Protein AF-A0A0G0B383-F1 (afdb_monomer_lite)

Secondary structure (DSSP, 8-state):
-----EEEEEETTTEEEEE--EEEEE-SEE---SSEEEEEEEEPTTSSSPP-GGG--S--TTEEEE--S-B-HHHHHHHHHTT-SEEEEEEE-HHHHHHH-S-EEEEEEESS----HHHHHHHHTTTT-EEEEETTTTEEEEE-----------TT--TT-EEEE-STTTTT-EEEEEEEETTTTEEEEE-GGG-EEEEEGGGEEE---

Structure (mmCIF, N/CA/C/O backbone):
data_AF-A0A0G0B383-F1
#
_entry.id   AF-A0A0G0B383-F1
#
loop_
_atom_site.group_PDB
_atom_site.id
_atom_site.type_symbol
_atom_site.label_atom_id
_atom_site.label_alt_id
_atom_site.label_comp_id
_atom_site.label_asym_id
_atom_site.label_entity_id
_atom_site.label_seq_id
_atom_site.pdbx_PDB_ins_code
_atom_site.Cartn_x
_atom_site.Cartn_y
_atom_site.Cartn_z
_atom_site.occupancy
_atom_site.B_iso_or_equiv
_atom_site.auth_seq_id
_atom_site.auth_comp_id
_atom_site.auth_asym_id
_atom_site.auth_atom_id
_atom_site.pdbx_PDB_model_num
ATOM 1 N N . PHE A 1 1 ? -18.801 14.344 -5.434 1.00 34.72 1 PHE A N 1
ATOM 2 C CA . PHE A 1 1 ? -18.323 13.377 -6.440 1.00 34.72 1 PHE A CA 1
ATOM 3 C C . PHE A 1 1 ? -19.333 12.246 -6.507 1.00 34.72 1 PHE A C 1
ATOM 5 O O . PHE A 1 1 ? -19.433 11.506 -5.540 1.00 34.72 1 PHE A O 1
ATOM 12 N N . TYR A 1 2 ? -20.126 12.170 -7.576 1.00 34.50 2 TYR A N 1
ATOM 13 C CA . TYR A 1 2 ? -21.060 11.064 -7.799 1.00 34.50 2 TYR A CA 1
ATOM 14 C C . TYR A 1 2 ? -20.316 9.962 -8.565 1.00 34.50 2 TYR A C 1
ATOM 16 O O . TYR A 1 2 ? -19.798 10.223 -9.649 1.00 34.50 2 TYR A 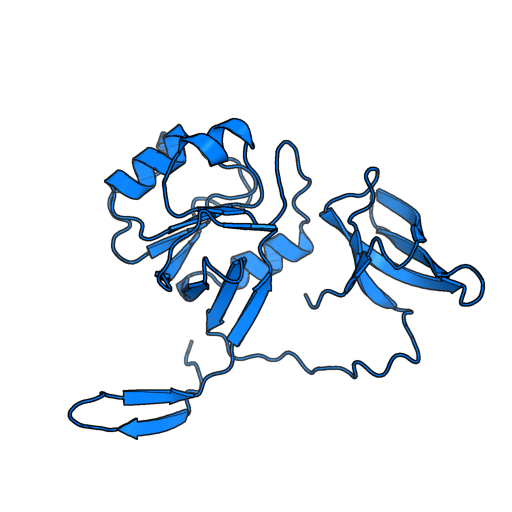O 1
ATOM 24 N N . GLY A 1 3 ? -20.185 8.775 -7.969 1.00 47.66 3 GLY A N 1
ATOM 25 C CA . GLY A 1 3 ? -19.797 7.569 -8.706 1.00 47.66 3 GLY A CA 1
ATOM 26 C C . GLY A 1 3 ? -20.983 7.082 -9.537 1.00 47.66 3 GLY A C 1
ATOM 27 O O . GLY A 1 3 ? -22.129 7.275 -9.124 1.00 47.66 3 GLY A O 1
ATOM 28 N N . ILE A 1 4 ? -20.725 6.509 -10.713 1.00 53.06 4 ILE A N 1
ATOM 29 C CA . ILE A 1 4 ? -21.779 5.850 -11.491 1.00 53.06 4 ILE A CA 1
ATOM 30 C C . ILE A 1 4 ? -21.797 4.401 -11.023 1.00 53.06 4 ILE A C 1
ATOM 32 O O . ILE A 1 4 ? -20.872 3.644 -11.291 1.00 53.06 4 ILE A O 1
ATOM 36 N N . TYR A 1 5 ? -22.839 4.047 -10.287 1.00 63.72 5 TYR A N 1
ATOM 37 C CA . TYR A 1 5 ? -23.057 2.702 -9.778 1.00 63.72 5 TYR A CA 1
ATOM 38 C C . TYR A 1 5 ? -24.214 2.087 -10.552 1.00 63.72 5 TYR A C 1
ATOM 40 O O . TYR A 1 5 ? -25.253 2.732 -10.712 1.00 63.72 5 TYR A O 1
ATOM 48 N N . THR A 1 6 ? -24.054 0.850 -11.013 1.00 69.69 6 THR A N 1
ATOM 49 C CA . THR A 1 6 ? -25.173 0.110 -11.602 1.00 69.69 6 THR A CA 1
ATOM 50 C C . THR A 1 6 ? -25.771 -0.773 -10.520 1.00 69.69 6 THR A C 1
ATOM 52 O O . THR A 1 6 ? -25.083 -1.622 -9.955 1.00 69.69 6 THR A O 1
ATOM 55 N N . ILE A 1 7 ? -27.044 -0.546 -10.195 1.00 68.56 7 ILE A N 1
ATOM 56 C CA . ILE A 1 7 ? -27.792 -1.442 -9.313 1.00 68.56 7 ILE A CA 1
ATOM 57 C C . ILE A 1 7 ? -28.191 -2.646 -10.159 1.00 68.56 7 ILE A C 1
ATOM 59 O O . ILE A 1 7 ? -29.003 -2.520 -11.074 1.00 68.56 7 ILE A O 1
ATOM 63 N N . ASN A 1 8 ? -27.608 -3.800 -9.860 1.00 75.31 8 ASN A N 1
ATOM 64 C CA . ASN A 1 8 ? -27.890 -5.040 -10.579 1.00 75.31 8 ASN A CA 1
ATOM 65 C C . ASN A 1 8 ? -29.175 -5.708 -10.077 1.00 75.31 8 ASN A C 1
ATOM 67 O O . ASN A 1 8 ? -29.822 -6.443 -10.817 1.00 75.31 8 ASN A O 1
ATOM 71 N N . GLY A 1 9 ? -29.535 -5.467 -8.816 1.00 69.56 9 GLY A N 1
ATOM 72 C CA . GLY A 1 9 ? -30.711 -6.048 -8.187 1.00 69.56 9 GLY A CA 1
ATOM 73 C C . GLY A 1 9 ? -30.907 -5.527 -6.769 1.00 69.56 9 GLY A C 1
ATOM 74 O O . GLY A 1 9 ? -29.976 -5.020 -6.139 1.00 69.56 9 GLY A O 1
ATOM 75 N N . VAL A 1 10 ? -32.139 -5.642 -6.284 1.00 74.50 10 VAL A N 1
ATOM 76 C CA . VAL A 1 10 ? -32.507 -5.361 -4.896 1.00 74.50 10 VAL A CA 1
ATOM 77 C C . VAL A 1 10 ? -33.246 -6.586 -4.382 1.00 74.50 10 VAL A C 1
ATOM 79 O O . VAL A 1 10 ? -34.341 -6.883 -4.858 1.00 74.50 10 VAL A O 1
ATOM 82 N N . ASP A 1 11 ? -32.636 -7.292 -3.439 1.00 78.38 11 ASP A N 1
ATOM 83 C CA . ASP A 1 11 ? -33.221 -8.433 -2.752 1.00 78.38 11 ASP A CA 1
ATOM 84 C C . ASP A 1 11 ? -33.573 -8.032 -1.303 1.00 78.38 11 ASP A C 1
ATOM 86 O O . ASP A 1 11 ? -32.751 -7.427 -0.612 1.00 78.38 11 ASP A O 1
ATOM 90 N N . PRO A 1 12 ? -34.787 -8.314 -0.802 1.00 70.00 12 PRO A N 1
ATOM 91 C CA . PRO A 1 12 ? -35.173 -7.949 0.563 1.00 70.00 12 PRO A CA 1
ATOM 92 C C . PRO A 1 12 ? -34.387 -8.673 1.673 1.00 70.00 12 PRO A C 1
ATOM 94 O O . PRO A 1 12 ? -34.425 -8.224 2.817 1.00 70.00 12 PRO A O 1
ATOM 97 N N . ILE A 1 13 ? -33.730 -9.793 1.359 1.00 75.25 13 ILE A N 1
ATOM 98 C CA . ILE A 1 13 ? -32.961 -10.646 2.275 1.00 75.25 13 ILE A CA 1
ATOM 99 C C . ILE A 1 13 ? -31.458 -10.380 2.112 1.00 75.25 13 ILE A C 1
ATOM 101 O O . ILE A 1 13 ? -30.769 -10.171 3.108 1.00 75.25 13 ILE A O 1
ATOM 105 N N . GLU A 1 14 ? -30.950 -10.357 0.878 1.00 69.06 14 GLU A N 1
ATOM 106 C CA . GLU A 1 14 ? -29.521 -10.159 0.577 1.00 69.06 14 GLU A CA 1
ATOM 107 C C . GLU A 1 14 ? -29.122 -8.680 0.438 1.00 69.06 14 GLU A C 1
ATOM 109 O O . GLU A 1 14 ? -27.939 -8.336 0.475 1.00 69.06 14 GLU A O 1
ATOM 114 N N . GLY A 1 15 ? -30.098 -7.778 0.328 1.00 75.94 15 GLY A N 1
ATOM 115 C CA . GLY A 1 15 ? -29.885 -6.342 0.214 1.00 75.94 15 GLY A CA 1
ATOM 116 C C . GLY A 1 15 ? -29.677 -5.867 -1.226 1.00 75.94 15 GLY A C 1
ATOM 117 O O . GLY A 1 15 ? -30.271 -6.365 -2.180 1.00 75.94 15 GLY A O 1
ATOM 118 N N . LEU A 1 16 ? -28.881 -4.811 -1.387 1.00 74.88 16 LEU A N 1
ATOM 119 C CA . LEU A 1 16 ? -28.704 -4.118 -2.662 1.00 74.88 16 LEU A CA 1
ATOM 120 C C . LEU A 1 16 ? -27.391 -4.551 -3.327 1.00 74.88 16 LEU A C 1
ATOM 122 O O . LEU A 1 16 ? -26.318 -4.373 -2.752 1.00 74.88 16 LEU A O 1
ATOM 126 N N . LEU A 1 17 ? -27.471 -5.087 -4.549 1.00 72.88 17 LEU A N 1
ATOM 127 C CA . LEU A 1 17 ? -26.308 -5.570 -5.295 1.00 72.88 17 LEU A CA 1
ATOM 128 C C . LEU A 1 17 ? -25.808 -4.488 -6.259 1.00 72.88 17 LEU A C 1
ATOM 130 O O . LEU A 1 17 ? -26.510 -4.095 -7.195 1.00 72.88 17 LEU A O 1
ATOM 134 N N . ILE A 1 18 ? -24.587 -4.002 -6.021 1.00 69.75 18 ILE A N 1
ATOM 135 C CA . ILE A 1 18 ? -23.960 -2.912 -6.782 1.00 69.75 18 ILE A CA 1
ATOM 136 C C . ILE A 1 18 ? -22.837 -3.464 -7.652 1.00 69.75 18 ILE A C 1
ATOM 138 O O . ILE A 1 18 ? -21.912 -4.086 -7.136 1.00 69.75 18 ILE A O 1
ATOM 142 N N . SER A 1 19 ? -22.870 -3.161 -8.949 1.00 74.94 19 SER A N 1
ATOM 143 C CA . SER A 1 19 ? -21.694 -3.255 -9.814 1.00 74.94 19 SER A CA 1
ATOM 144 C C . SER A 1 19 ? -21.000 -1.904 -9.899 1.00 74.94 19 SER A C 1
ATOM 146 O O . SER A 1 19 ? -21.638 -0.878 -10.164 1.00 74.94 19 SER A O 1
ATOM 148 N N . THR A 1 20 ? -19.686 -1.910 -9.702 1.00 77.50 20 THR A N 1
ATOM 149 C CA . THR A 1 20 ? -18.836 -0.723 -9.786 1.00 77.50 20 THR A CA 1
ATOM 150 C C . THR A 1 20 ? -17.466 -1.089 -10.316 1.00 77.50 20 THR A C 1
ATOM 152 O O . THR A 1 20 ? -16.972 -2.190 -10.076 1.00 77.50 20 THR A O 1
ATOM 155 N N . ASP A 1 21 ? -16.835 -0.120 -10.964 1.00 82.81 21 ASP A N 1
ATOM 156 C CA . ASP A 1 21 ? -15.418 -0.197 -11.269 1.00 82.81 21 ASP A CA 1
ATOM 157 C C . ASP A 1 21 ? -14.598 -0.124 -9.976 1.00 82.81 21 ASP A C 1
ATOM 159 O O . ASP A 1 21 ? -14.943 0.590 -9.018 1.00 82.81 21 ASP A O 1
ATOM 163 N N . VAL A 1 22 ? -13.503 -0.878 -9.964 1.00 84.88 22 VAL A N 1
ATOM 164 C CA . VAL A 1 22 ? -12.544 -0.922 -8.865 1.00 84.88 22 VAL A CA 1
ATOM 165 C C . VAL A 1 22 ? -11.129 -0.790 -9.405 1.00 84.88 22 VAL A C 1
ATOM 167 O O . VAL A 1 22 ? -10.789 -1.312 -10.464 1.00 84.88 22 VAL A O 1
ATOM 170 N N . VAL A 1 23 ? -10.287 -0.097 -8.649 1.00 87.88 23 VAL A N 1
ATOM 171 C CA . VAL A 1 23 ? -8.837 -0.112 -8.835 1.00 87.88 23 VAL A CA 1
ATOM 172 C C . VAL A 1 23 ? -8.270 -1.134 -7.866 1.00 87.88 23 VAL A C 1
ATOM 174 O O . VAL A 1 23 ? -8.572 -1.069 -6.676 1.00 87.88 23 VAL A O 1
ATOM 177 N N . CYS A 1 24 ? -7.459 -2.060 -8.366 1.00 89.50 24 CYS A N 1
ATOM 178 C CA . CYS A 1 24 ? -6.747 -3.027 -7.541 1.00 89.50 24 CYS A CA 1
ATOM 179 C C . CYS A 1 24 ? -5.310 -2.554 -7.316 1.00 89.50 24 CYS A C 1
ATOM 181 O O . CYS A 1 24 ? -4.646 -2.122 -8.259 1.00 89.50 24 CYS A O 1
ATOM 183 N N . ILE A 1 25 ? -4.844 -2.624 -6.073 1.00 90.62 25 ILE A N 1
ATOM 184 C CA . ILE A 1 25 ? -3.450 -2.390 -5.701 1.00 90.62 25 ILE A CA 1
ATOM 185 C C . ILE A 1 25 ? -2.930 -3.647 -5.018 1.00 90.62 25 ILE A C 1
ATOM 187 O O . ILE A 1 25 ? -3.476 -4.067 -3.996 1.00 90.62 25 ILE A O 1
ATOM 191 N N . ASP A 1 26 ? -1.855 -4.206 -5.562 1.00 89.12 26 ASP A N 1
ATOM 192 C CA . ASP A 1 26 ? -1.175 -5.350 -4.967 1.00 89.12 26 ASP A CA 1
ATOM 193 C C . ASP A 1 26 ? -0.266 -4.881 -3.824 1.00 89.12 26 ASP A C 1
ATOM 195 O O . ASP A 1 26 ? 0.644 -4.065 -4.000 1.00 89.12 26 ASP A O 1
ATOM 199 N N . GLY A 1 27 ? -0.533 -5.388 -2.626 1.00 90.38 27 GLY A N 1
ATOM 200 C CA . GLY A 1 27 ? 0.339 -5.257 -1.472 1.00 90.38 27 GLY A CA 1
ATOM 201 C C . GLY A 1 27 ? 1.471 -6.279 -1.521 1.00 90.38 27 GLY A C 1
ATOM 202 O O . GLY A 1 27 ? 1.323 -7.386 -2.032 1.00 90.38 27 GLY A O 1
ATOM 203 N N . VAL A 1 28 ? 2.614 -5.932 -0.930 1.00 91.00 28 VAL A N 1
ATOM 204 C CA . VAL A 1 28 ? 3.713 -6.890 -0.730 1.00 91.00 28 VAL A CA 1
ATOM 205 C C . VAL A 1 28 ? 3.294 -7.965 0.261 1.00 91.00 28 VAL A C 1
ATOM 207 O O . VAL A 1 28 ? 3.611 -9.140 0.089 1.00 91.00 28 VAL A O 1
ATOM 210 N N . VAL A 1 29 ? 2.613 -7.552 1.328 1.00 91.69 29 VAL A N 1
ATOM 211 C CA . VAL A 1 29 ? 2.131 -8.456 2.364 1.00 91.69 29 VAL A CA 1
ATOM 212 C C . VAL A 1 29 ? 1.076 -7.763 3.211 1.00 91.69 29 VAL A C 1
ATOM 214 O O . VAL A 1 29 ? 1.158 -6.565 3.489 1.00 91.69 29 VAL A O 1
ATOM 217 N N . SER A 1 30 ? 0.119 -8.544 3.679 1.00 91.62 30 SER A N 1
ATOM 218 C CA . SER A 1 30 ? -0.754 -8.183 4.783 1.00 91.62 30 SER A CA 1
ATOM 219 C C . SER A 1 30 ? -0.632 -9.169 5.932 1.00 91.62 30 SER A C 1
ATOM 221 O O . SER A 1 30 ? -0.299 -10.342 5.749 1.00 91.62 30 SER A O 1
ATOM 223 N N . SER A 1 31 ? -0.882 -8.696 7.150 1.00 85.94 31 SER A N 1
ATOM 224 C CA . SER A 1 31 ? -1.147 -9.590 8.273 1.00 85.94 31 SER A CA 1
ATOM 225 C C . SER A 1 31 ? -2.361 -10.433 7.891 1.00 85.94 31 SER A C 1
ATOM 227 O O . SER A 1 31 ? -3.381 -9.860 7.508 1.00 85.94 31 SER A O 1
ATOM 229 N N . LYS A 1 32 ? -2.252 -11.763 7.945 1.00 67.88 32 LYS A N 1
ATOM 230 C CA . LYS A 1 32 ? -3.340 -12.653 7.524 1.00 67.88 32 LYS A CA 1
ATOM 231 C C . LYS A 1 32 ? -4.615 -12.340 8.309 1.00 67.88 32 LYS A C 1
ATOM 233 O O . LYS A 1 32 ? -4.689 -12.638 9.498 1.00 67.88 32 LYS A O 1
ATOM 238 N N . THR A 1 33 ? -5.593 -11.753 7.631 1.00 71.25 33 THR A N 1
ATOM 239 C CA . THR A 1 33 ? -6.973 -11.644 8.097 1.00 71.25 33 THR A CA 1
ATOM 240 C C . THR A 1 33 ? -7.797 -12.590 7.239 1.00 71.25 33 THR A C 1
ATOM 242 O O . THR A 1 33 ? -7.723 -12.521 6.015 1.00 71.25 33 THR A O 1
ATOM 245 N N . GLU A 1 34 ? -8.525 -13.514 7.867 1.00 68.31 34 GLU A N 1
ATOM 246 C CA . GLU A 1 34 ? -9.337 -14.495 7.130 1.00 68.31 34 GLU A CA 1
ATOM 247 C C . GLU A 1 34 ? -10.500 -13.819 6.384 1.00 68.31 34 GLU A C 1
ATOM 249 O O . GLU A 1 34 ? -10.933 -14.315 5.345 1.00 68.31 34 GLU A O 1
ATOM 254 N N . ASP A 1 35 ? -10.906 -12.637 6.856 1.00 80.94 35 ASP A N 1
ATOM 255 C CA . ASP A 1 35 ? -11.991 -11.838 6.302 1.00 80.94 35 ASP A CA 1
ATOM 256 C C . ASP A 1 35 ? -11.506 -10.636 5.483 1.00 80.94 35 ASP A C 1
ATOM 258 O O . ASP A 1 35 ? -10.444 -10.046 5.727 1.00 80.94 35 ASP A O 1
ATOM 262 N N . ASN A 1 36 ? -12.361 -10.229 4.543 1.00 91.31 36 ASN A N 1
ATOM 263 C CA . ASN A 1 36 ? -12.265 -8.937 3.878 1.00 91.31 36 ASN A CA 1
ATOM 264 C C . ASN A 1 36 ? -12.590 -7.818 4.870 1.00 91.31 36 ASN A C 1
ATOM 266 O O . ASN A 1 36 ? -13.615 -7.847 5.554 1.00 91.31 36 ASN A O 1
ATOM 270 N N . LEU A 1 37 ? -11.733 -6.801 4.913 1.00 94.75 37 LEU A N 1
ATOM 271 C CA . LEU A 1 37 ? -11.911 -5.632 5.763 1.00 94.75 37 LEU A CA 1
ATOM 272 C C . LEU A 1 37 ? -12.393 -4.447 4.938 1.00 94.75 37 LEU A C 1
ATOM 274 O O . LEU A 1 37 ? -11.824 -4.123 3.898 1.00 94.75 37 LEU A O 1
ATOM 278 N N . PHE A 1 38 ? -13.430 -3.777 5.429 1.00 94.69 38 PHE A N 1
ATOM 279 C CA . PHE A 1 38 ? -14.130 -2.723 4.704 1.00 94.69 38 PHE A CA 1
ATOM 280 C C . PHE A 1 38 ? -14.029 -1.396 5.445 1.00 94.69 38 PHE A C 1
ATOM 282 O O . PHE A 1 38 ? -14.128 -1.342 6.672 1.00 94.69 38 PHE A O 1
ATOM 289 N N . GLY A 1 39 ? -13.897 -0.302 4.702 1.00 94.94 39 GLY A N 1
ATOM 290 C CA . GLY A 1 39 ? -13.964 1.024 5.295 1.00 94.94 39 GLY A CA 1
ATOM 291 C C . GLY A 1 39 ? -13.718 2.143 4.302 1.00 94.94 39 GLY A C 1
ATOM 292 O O . GLY A 1 39 ? -13.360 1.923 3.148 1.00 94.94 39 GLY A O 1
ATOM 293 N N . ASN A 1 40 ? -13.888 3.378 4.763 1.00 95.12 40 ASN A N 1
ATOM 294 C CA . ASN A 1 40 ? -13.452 4.536 3.988 1.00 95.12 40 ASN A CA 1
ATOM 295 C C . ASN A 1 40 ? -11.955 4.773 4.203 1.00 95.12 40 ASN A C 1
ATOM 297 O O . ASN A 1 40 ? -11.482 4.775 5.343 1.00 95.12 40 ASN A O 1
ATOM 301 N N . LEU A 1 41 ? -11.228 5.024 3.114 1.00 96.88 41 LEU A N 1
ATOM 302 C CA . LEU A 1 41 ? -9.804 5.324 3.141 1.00 96.88 41 LEU A CA 1
ATOM 303 C C . LEU A 1 41 ? -9.564 6.690 3.784 1.00 96.88 41 LEU A C 1
ATOM 305 O O . LEU A 1 41 ? -9.865 7.740 3.205 1.00 96.88 41 LEU A O 1
ATOM 309 N N . LYS A 1 42 ? -8.973 6.684 4.974 1.00 96.44 42 LYS A N 1
ATOM 310 C CA . LYS A 1 42 ? -8.536 7.884 5.683 1.00 96.44 42 LYS A CA 1
ATOM 311 C C . LYS A 1 42 ? -7.038 8.063 5.495 1.00 96.44 42 LYS A C 1
ATOM 313 O O . LYS A 1 42 ? -6.252 7.219 5.893 1.00 96.44 42 LYS A O 1
ATOM 318 N N . ILE A 1 43 ? -6.651 9.200 4.937 1.00 95.06 43 ILE A N 1
ATOM 319 C CA . ILE A 1 43 ? -5.249 9.607 4.817 1.00 95.06 43 ILE A CA 1
ATOM 320 C C . ILE A 1 43 ? -4.907 10.493 6.010 1.00 95.06 43 ILE A C 1
ATOM 322 O O . ILE A 1 43 ? -5.606 11.485 6.246 1.00 95.06 43 ILE A O 1
ATOM 326 N N . LEU A 1 44 ? -3.856 10.134 6.744 1.00 92.75 44 LEU A N 1
ATOM 327 C CA . LEU A 1 44 ? -3.342 10.923 7.860 1.00 92.75 44 LEU A CA 1
ATOM 328 C C . LEU A 1 44 ? -2.330 11.973 7.400 1.00 92.75 44 LEU A C 1
ATOM 330 O O . LEU A 1 44 ? -1.550 11.733 6.480 1.00 92.75 44 LEU A O 1
ATOM 334 N N . GLY A 1 45 ? -2.318 13.125 8.078 1.00 87.69 45 GLY A N 1
ATOM 335 C CA . GLY A 1 45 ? -1.411 14.228 7.757 1.00 87.69 45 GLY A CA 1
ATOM 336 C C . GLY A 1 45 ? -1.490 14.636 6.282 1.00 87.69 45 GLY A C 1
ATOM 337 O O . GLY A 1 45 ? -2.576 14.835 5.733 1.00 87.69 45 GLY A O 1
ATOM 338 N N . ASP A 1 46 ? -0.327 14.742 5.644 1.00 85.62 46 ASP A N 1
ATOM 339 C CA . ASP A 1 46 ? -0.178 14.944 4.199 1.00 85.62 46 ASP A CA 1
ATOM 340 C C . ASP A 1 46 ? -0.108 13.624 3.404 1.00 85.62 46 ASP A C 1
ATOM 342 O O . ASP A 1 46 ? -0.073 13.652 2.177 1.00 85.62 46 ASP A O 1
ATOM 346 N N . GLY A 1 47 ? -0.083 12.477 4.093 1.00 82.19 47 GLY A N 1
ATOM 347 C CA . GLY A 1 47 ? 0.095 11.142 3.525 1.00 82.19 47 GLY A CA 1
ATOM 348 C C . GLY A 1 47 ? 1.520 10.807 3.073 1.00 82.19 47 GLY A C 1
ATOM 349 O O . GLY A 1 47 ? 1.754 9.672 2.661 1.00 82.19 47 GLY A O 1
ATOM 350 N N . ASN A 1 48 ? 2.460 11.751 3.169 1.00 86.81 48 ASN A N 1
ATOM 351 C CA . ASN A 1 48 ? 3.831 11.640 2.660 1.00 86.81 48 ASN A CA 1
ATOM 352 C C . ASN A 1 48 ? 4.879 11.681 3.771 1.00 86.81 48 ASN A C 1
ATOM 354 O O . ASN A 1 48 ? 6.011 11.248 3.574 1.00 86.81 48 ASN A O 1
ATOM 358 N N . THR A 1 49 ? 4.523 12.229 4.924 1.00 87.12 49 THR A N 1
ATOM 359 C CA . THR A 1 49 ? 5.416 12.381 6.064 1.00 87.12 49 THR A CA 1
ATOM 360 C C . THR A 1 49 ? 5.300 11.171 6.984 1.00 87.12 49 THR A C 1
ATOM 362 O O . THR A 1 49 ? 4.216 10.628 7.185 1.00 87.12 49 THR A O 1
ATOM 365 N N . ILE A 1 50 ? 6.425 10.743 7.559 1.00 85.88 50 ILE A N 1
ATOM 366 C CA . ILE A 1 50 ? 6.433 9.708 8.597 1.00 85.88 50 ILE A CA 1
ATOM 367 C C . ILE A 1 50 ? 5.789 10.288 9.855 1.00 85.88 50 ILE A C 1
ATOM 369 O O . ILE A 1 50 ? 6.229 11.316 10.375 1.00 85.88 50 ILE A O 1
ATOM 373 N N . LEU A 1 51 ? 4.735 9.635 10.333 1.00 86.25 51 LEU A N 1
ATOM 374 C CA . LEU A 1 51 ? 3.925 10.152 11.425 1.00 86.25 51 LEU A CA 1
ATOM 375 C C . LEU A 1 51 ? 4.398 9.655 12.789 1.00 86.25 51 LEU A C 1
ATOM 377 O O . LEU A 1 51 ? 4.995 8.590 12.940 1.00 86.25 51 LEU A O 1
ATOM 381 N N . THR A 1 52 ? 4.062 10.453 13.798 1.00 84.00 52 THR A N 1
ATOM 382 C CA . THR A 1 52 ? 4.153 10.101 15.218 1.00 84.00 52 THR A CA 1
ATOM 383 C C . THR A 1 52 ? 2.771 10.279 15.849 1.00 84.00 52 THR A C 1
ATOM 385 O O . THR A 1 52 ? 1.923 10.981 15.295 1.00 84.00 52 THR A O 1
ATOM 388 N N . GLU A 1 53 ? 2.531 9.676 17.014 1.00 77.06 53 GLU A N 1
ATOM 389 C CA . GLU A 1 53 ? 1.207 9.632 17.669 1.00 77.06 53 GLU A CA 1
ATOM 390 C C . GLU A 1 53 ? 0.553 10.997 17.913 1.00 77.06 53 GLU A C 1
ATOM 392 O O . GLU A 1 53 ? -0.666 11.098 17.998 1.00 77.06 53 GLU A O 1
ATOM 397 N N . LYS A 1 54 ? 1.344 12.072 18.002 1.00 76.62 54 LYS A N 1
ATOM 398 C CA . LYS A 1 54 ? 0.853 13.414 18.358 1.00 76.62 54 LYS A CA 1
ATOM 399 C C . LYS A 1 54 ? -0.148 14.006 17.359 1.00 76.62 54 LYS A C 1
ATOM 401 O O . LYS A 1 54 ? -0.774 15.012 17.670 1.00 76.62 54 LYS A O 1
ATOM 406 N N . ILE A 1 55 ? -0.251 13.435 16.161 1.00 78.06 55 ILE A N 1
ATOM 407 C CA . ILE A 1 55 ? -1.028 13.978 15.036 1.00 78.06 55 ILE A CA 1
ATOM 408 C C . ILE A 1 55 ? -2.346 13.197 14.846 1.00 78.06 55 ILE A C 1
ATOM 410 O O . ILE A 1 55 ? -3.109 13.466 13.922 1.00 78.06 55 ILE A O 1
ATOM 414 N N . LEU A 1 56 ? -2.630 12.210 15.701 1.00 85.81 56 LEU A N 1
ATOM 415 C CA . LEU A 1 56 ? -3.791 11.341 15.539 1.00 85.81 56 LEU A CA 1
ATOM 416 C C . LEU A 1 56 ? -5.090 12.020 16.010 1.00 85.81 56 LEU A C 1
ATOM 418 O O . LEU A 1 56 ? -5.162 12.556 17.113 1.00 85.81 56 LEU A O 1
ATOM 422 N N . GLU A 1 57 ? -6.122 11.955 15.164 1.00 86.25 57 GLU A N 1
ATOM 423 C CA . GLU A 1 57 ? -7.517 12.297 15.482 1.00 86.25 57 GLU A CA 1
ATOM 424 C C . GLU A 1 57 ? -8.131 11.298 16.473 1.00 86.25 57 GLU A C 1
ATOM 426 O O . GLU A 1 57 ? -7.635 10.183 16.618 1.00 86.25 57 GLU A O 1
ATOM 431 N N . ASP A 1 58 ? -9.233 11.673 17.123 1.00 83.88 58 ASP A N 1
ATOM 432 C CA . ASP A 1 58 ? -9.819 10.896 18.225 1.00 83.88 58 ASP A CA 1
ATOM 433 C C . ASP A 1 58 ? -10.603 9.643 17.789 1.00 83.88 58 ASP A C 1
ATOM 435 O O . ASP A 1 58 ? -10.790 8.737 18.595 1.00 83.88 58 ASP A O 1
ATOM 439 N N . ASP A 1 59 ? -11.071 9.567 16.536 1.00 91.75 59 ASP A N 1
ATOM 440 C CA . ASP A 1 59 ? -11.969 8.490 16.089 1.00 91.75 59 ASP A CA 1
ATOM 441 C C . ASP A 1 59 ? -11.631 7.982 14.682 1.00 91.75 59 ASP A C 1
ATOM 443 O O . ASP A 1 59 ? -11.736 8.715 13.688 1.00 91.75 59 ASP A O 1
ATOM 447 N N . TYR A 1 60 ? -11.297 6.694 14.583 1.00 95.31 60 TYR A N 1
ATOM 448 C CA . TYR A 1 60 ? -11.055 5.980 13.328 1.00 95.31 60 TYR A CA 1
ATOM 449 C C . TYR A 1 60 ? -12.030 4.827 13.065 1.00 95.31 60 TYR A C 1
ATOM 451 O O . TYR A 1 60 ? -11.803 4.046 12.140 1.00 95.31 60 TYR A O 1
ATOM 459 N N . ARG A 1 61 ? -13.146 4.743 13.799 1.00 94.81 61 ARG A N 1
ATOM 460 C CA . ARG A 1 61 ? -14.152 3.685 13.625 1.00 94.81 61 ARG A CA 1
ATOM 461 C C . ARG A 1 61 ? -14.620 3.566 12.177 1.00 94.81 61 ARG A C 1
ATOM 463 O O . ARG A 1 61 ? -15.017 4.549 11.550 1.00 94.81 61 ARG A O 1
ATOM 470 N N . GLY A 1 62 ? -14.560 2.342 11.650 1.00 91.06 62 GLY A N 1
ATOM 471 C CA . GLY A 1 62 ? -14.973 2.023 10.279 1.00 91.06 62 GLY A CA 1
ATOM 472 C C . GLY A 1 62 ? -14.040 2.561 9.185 1.00 91.06 62 GLY A C 1
ATOM 473 O O . GLY A 1 62 ? -14.424 2.588 8.014 1.00 91.06 62 GLY A O 1
ATOM 474 N N . LYS A 1 63 ? -12.839 3.042 9.537 1.00 97.06 63 LYS A N 1
ATOM 475 C CA . LYS A 1 63 ? -11.864 3.584 8.580 1.00 97.06 63 LYS A CA 1
ATOM 476 C C . LYS A 1 63 ? -10.720 2.602 8.357 1.00 97.06 63 LYS A C 1
ATOM 478 O O . LYS A 1 63 ? -10.224 1.987 9.300 1.00 97.06 63 LYS A O 1
ATOM 483 N N . ILE A 1 64 ? -10.266 2.530 7.110 1.00 97.44 64 ILE A N 1
ATOM 484 C CA . ILE A 1 64 ? -8.969 1.952 6.754 1.00 97.44 64 ILE A CA 1
ATOM 485 C C . ILE A 1 64 ? -7.992 3.118 6.607 1.00 97.44 64 ILE A C 1
ATOM 487 O O . ILE A 1 64 ? -8.272 4.077 5.883 1.00 97.44 64 ILE A O 1
ATOM 491 N N . VAL A 1 65 ? -6.883 3.090 7.341 1.00 97.50 65 VAL A N 1
ATOM 492 C CA . VAL A 1 65 ? -6.058 4.280 7.581 1.00 97.50 65 VAL A CA 1
ATOM 493 C C . VAL A 1 65 ? -4.714 4.182 6.869 1.00 97.50 65 VAL A C 1
ATOM 495 O O . VAL A 1 65 ? -3.917 3.304 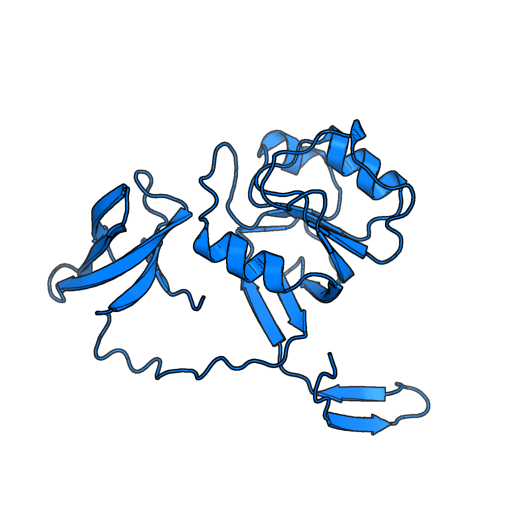7.167 1.00 97.50 65 VAL A O 1
ATOM 498 N N . TRP A 1 66 ? -4.427 5.122 5.970 1.00 97.06 66 TRP A N 1
ATOM 499 C CA . TRP A 1 66 ? -3.103 5.312 5.381 1.00 97.06 66 TRP A CA 1
ATOM 500 C C . TRP A 1 66 ? -2.236 6.219 6.253 1.00 97.06 66 TRP A C 1
ATOM 502 O O . TRP A 1 66 ? -2.566 7.392 6.467 1.00 97.06 66 TRP A O 1
ATOM 512 N N . VAL A 1 67 ? -1.106 5.679 6.706 1.00 94.50 67 VAL A N 1
ATOM 513 C CA . VAL A 1 67 ? -0.170 6.352 7.627 1.00 94.50 67 VAL A CA 1
ATOM 514 C C . VAL A 1 67 ? 1.021 7.007 6.936 1.00 94.50 67 VAL A C 1
ATOM 516 O O . VAL A 1 67 ? 1.708 7.809 7.558 1.00 94.50 67 VAL A O 1
ATOM 519 N N . GLY A 1 68 ? 1.268 6.686 5.665 1.00 93.62 68 GLY A N 1
ATOM 520 C CA . GLY A 1 68 ? 2.394 7.223 4.908 1.00 93.62 68 GLY A CA 1
ATOM 521 C C . GLY A 1 68 ? 3.525 6.222 4.654 1.00 93.62 68 GLY A C 1
ATOM 522 O O . GLY A 1 68 ? 3.315 5.003 4.720 1.00 93.62 68 GLY A O 1
ATOM 523 N N . PRO A 1 69 ? 4.731 6.728 4.326 1.00 93.50 69 PRO A N 1
ATOM 524 C CA . PRO A 1 69 ? 5.833 5.905 3.831 1.00 93.50 69 PRO A CA 1
ATOM 525 C C . PRO A 1 69 ? 6.403 4.902 4.832 1.00 93.50 69 PRO A C 1
ATOM 527 O O . PRO A 1 69 ? 7.033 3.936 4.415 1.00 93.50 69 PRO A O 1
ATOM 530 N N . TYR A 1 70 ? 6.225 5.137 6.132 1.00 95.12 70 TYR A N 1
ATOM 531 C CA . TYR A 1 70 ? 6.719 4.233 7.162 1.00 95.12 70 TYR A CA 1
ATOM 532 C C . TYR A 1 70 ? 5.781 4.197 8.368 1.00 95.12 70 TYR A C 1
ATOM 534 O O . TYR A 1 70 ? 5.349 5.250 8.844 1.00 95.12 70 TYR A O 1
ATOM 542 N N . LEU A 1 71 ? 5.502 2.997 8.874 1.00 95.25 71 LEU A N 1
ATOM 543 C CA . LEU A 1 71 ? 4.702 2.766 10.073 1.00 95.25 71 LEU A CA 1
ATOM 544 C C . LEU A 1 71 ? 5.574 2.287 11.233 1.00 95.25 71 LEU A C 1
ATOM 546 O O . LEU A 1 71 ? 6.234 1.255 11.141 1.00 95.25 71 LEU A O 1
ATOM 550 N N . TYR A 1 72 ? 5.507 3.011 12.348 1.00 93.75 72 TYR A N 1
ATOM 551 C CA . TYR A 1 72 ? 6.019 2.544 13.633 1.00 93.75 72 TYR A CA 1
ATOM 552 C C . TYR A 1 72 ? 4.942 1.771 14.395 1.00 93.75 72 TYR A C 1
ATOM 554 O O . TYR A 1 72 ? 3.791 2.209 14.446 1.00 93.75 72 TYR A O 1
ATOM 562 N N . ASN A 1 73 ? 5.334 0.685 15.066 1.00 92.44 73 ASN A N 1
ATOM 563 C CA . ASN A 1 73 ? 4.437 -0.154 15.871 1.00 92.44 73 ASN A CA 1
ATOM 564 C C . ASN A 1 73 ? 3.537 0.658 16.830 1.00 92.44 73 ASN A C 1
ATOM 566 O O . ASN A 1 73 ? 2.323 0.479 16.864 1.00 92.44 73 ASN A O 1
ATOM 570 N N . ARG A 1 74 ? 4.101 1.645 17.534 1.00 92.38 74 ARG A N 1
ATOM 571 C CA . ARG A 1 74 ? 3.341 2.457 18.498 1.00 92.38 74 ARG A CA 1
ATOM 572 C C . ARG A 1 74 ? 2.213 3.282 17.858 1.00 92.38 74 ARG A C 1
ATOM 574 O O . ARG A 1 74 ? 1.141 3.399 18.437 1.00 92.38 74 ARG A O 1
ATOM 581 N N . VAL A 1 75 ? 2.425 3.788 16.639 1.00 94.50 75 VAL A N 1
ATOM 582 C CA . VAL A 1 75 ? 1.386 4.494 15.868 1.00 94.50 75 VAL A CA 1
ATOM 583 C C . VAL A 1 75 ? 0.281 3.529 15.448 1.00 94.50 75 VAL A C 1
ATOM 585 O O . VAL A 1 75 ? -0.890 3.893 15.478 1.00 94.50 75 VAL A O 1
ATOM 588 N N . ALA A 1 76 ? 0.641 2.300 15.071 1.00 94.38 76 ALA A N 1
ATOM 589 C CA . ALA A 1 76 ? -0.334 1.285 14.705 1.00 94.38 76 ALA A CA 1
ATOM 590 C C . ALA A 1 76 ? -1.247 0.941 15.890 1.00 94.38 76 ALA A C 1
ATOM 592 O O . ALA A 1 76 ? -2.460 1.040 15.747 1.00 94.38 76 ALA A O 1
ATOM 593 N N . ILE A 1 77 ? -0.676 0.619 17.057 1.00 94.19 77 ILE A N 1
ATOM 594 C CA . ILE A 1 77 ? -1.435 0.289 18.277 1.00 94.19 77 ILE A CA 1
ATOM 595 C C . ILE A 1 77 ? -2.459 1.387 18.593 1.00 94.19 77 ILE A C 1
ATOM 597 O O . ILE A 1 77 ? -3.649 1.105 18.704 1.00 94.19 77 ILE A O 1
ATOM 601 N N . GLU A 1 78 ? -2.019 2.645 18.624 1.00 94.88 78 GLU A N 1
ATOM 602 C CA . GLU A 1 78 ? -2.880 3.794 18.924 1.00 94.88 78 GLU A CA 1
ATOM 603 C C . GLU A 1 78 ? -4.019 3.969 17.897 1.00 94.88 78 GLU A C 1
ATOM 605 O O . GLU A 1 78 ? -5.140 4.334 18.250 1.00 94.88 78 GLU A O 1
ATOM 610 N N . LEU A 1 79 ? -3.777 3.681 16.612 1.00 95.88 79 LEU A N 1
ATOM 611 C CA . LEU A 1 79 ? -4.826 3.721 15.586 1.00 95.88 79 LEU A CA 1
ATOM 612 C C . LEU A 1 79 ? -5.913 2.670 15.824 1.00 95.88 79 LEU A C 1
ATOM 614 O O . LEU A 1 79 ? -7.098 2.970 15.649 1.00 95.88 79 LEU A O 1
ATOM 618 N N . PHE A 1 80 ? -5.527 1.461 16.230 1.00 95.12 80 PHE A N 1
ATOM 619 C CA . PHE A 1 80 ? -6.477 0.393 16.538 1.00 95.12 80 PHE A CA 1
ATOM 620 C C . PHE A 1 80 ? -7.239 0.654 17.837 1.00 95.12 80 PHE A C 1
ATOM 622 O O . PHE A 1 80 ? -8.449 0.438 17.870 1.00 95.12 80 PHE A O 1
ATOM 629 N N . GLU A 1 81 ? -6.592 1.203 18.868 1.00 94.50 81 GLU A N 1
ATOM 630 C CA . GLU A 1 81 ? -7.271 1.637 20.102 1.00 94.50 81 GLU A CA 1
ATOM 631 C C . GLU A 1 81 ? -8.351 2.695 19.825 1.00 94.50 81 GLU A C 1
ATOM 633 O O . GLU A 1 81 ? -9.398 2.718 20.473 1.00 94.50 81 GLU A O 1
ATOM 638 N N . ARG A 1 82 ? -8.148 3.518 18.792 1.00 95.69 82 ARG A N 1
ATOM 639 C CA . ARG A 1 82 ? -9.110 4.520 18.306 1.00 95.69 82 ARG A CA 1
ATOM 640 C C . ARG A 1 82 ? -10.099 3.982 17.262 1.00 95.69 82 ARG A C 1
ATOM 642 O O . ARG A 1 82 ? -10.852 4.751 16.659 1.00 95.69 82 ARG A O 1
ATOM 649 N N . GLY A 1 83 ? -10.125 2.668 17.044 1.00 94.62 83 GLY A N 1
ATOM 650 C CA . GLY A 1 83 ? -11.145 1.971 16.261 1.00 94.62 83 GLY A CA 1
ATOM 651 C C . GLY A 1 83 ? -10.862 1.823 14.766 1.00 94.62 83 GLY A C 1
ATOM 652 O O . GLY A 1 83 ? -11.791 1.502 14.022 1.00 94.62 83 GLY A O 1
ATOM 653 N N . ALA A 1 84 ? -9.631 2.052 14.298 1.00 96.56 84 ALA A N 1
ATOM 654 C CA . ALA A 1 84 ? -9.274 1.753 12.911 1.00 96.56 84 ALA A CA 1
ATOM 655 C C . ALA A 1 84 ? -9.539 0.272 12.588 1.00 96.56 84 ALA A C 1
ATOM 657 O O . ALA A 1 84 ? -9.237 -0.613 13.385 1.00 96.56 84 ALA A O 1
ATOM 658 N N . VAL A 1 85 ? -10.095 0.005 11.406 1.00 95.81 85 VAL A N 1
ATOM 659 C CA . VAL A 1 85 ? -10.386 -1.365 10.948 1.00 95.81 85 VAL A CA 1
ATOM 660 C C . VAL A 1 85 ? -9.121 -2.032 10.419 1.00 95.81 85 VAL A C 1
ATOM 662 O O . VAL A 1 85 ? -8.880 -3.208 10.673 1.00 95.81 85 VAL A O 1
ATOM 665 N N . ALA A 1 86 ? -8.311 -1.271 9.685 1.00 96.69 86 ALA A N 1
ATOM 666 C CA . ALA A 1 86 ? -7.027 -1.711 9.167 1.00 96.69 86 ALA A CA 1
ATOM 667 C C . ALA A 1 86 ? -6.097 -0.516 8.958 1.00 96.69 86 ALA A C 1
ATOM 669 O O . ALA A 1 86 ? -6.550 0.627 8.811 1.00 96.69 86 ALA A O 1
ATOM 670 N N . VAL A 1 87 ? -4.797 -0.787 8.893 1.00 96.88 87 VAL A N 1
ATOM 671 C CA . VAL A 1 87 ? -3.766 0.219 8.637 1.00 96.88 87 VAL A CA 1
ATOM 672 C C . VAL A 1 87 ? -2.991 -0.134 7.369 1.00 96.88 87 VAL A C 1
ATOM 674 O O . VAL A 1 87 ? -2.545 -1.259 7.172 1.00 96.88 87 VAL A O 1
ATOM 677 N N . LEU A 1 88 ? -2.814 0.857 6.505 1.00 97.62 88 LEU A N 1
ATOM 678 C CA . LEU A 1 88 ? -2.049 0.775 5.272 1.00 97.62 88 LEU A CA 1
ATOM 679 C C . LEU A 1 88 ? -0.776 1.607 5.420 1.00 97.62 88 LEU A C 1
ATOM 681 O O . LEU A 1 88 ? -0.815 2.759 5.865 1.00 97.62 88 LEU A O 1
ATOM 685 N N . THR A 1 89 ? 0.350 1.049 4.994 1.00 96.50 89 THR A N 1
ATOM 686 C CA . THR A 1 89 ? 1.629 1.757 4.949 1.00 96.50 89 THR A CA 1
ATOM 687 C C . THR A 1 89 ? 2.444 1.335 3.740 1.00 96.50 89 THR A C 1
ATOM 689 O O . THR A 1 89 ? 2.237 0.263 3.169 1.00 96.50 89 THR A O 1
ATOM 692 N N . TYR A 1 90 ? 3.393 2.173 3.334 1.00 95.81 90 TYR A N 1
ATOM 693 C CA . TYR A 1 90 ? 4.342 1.761 2.313 1.00 95.81 90 TYR A CA 1
ATOM 694 C C . TYR A 1 90 ? 5.383 0.788 2.875 1.00 95.81 90 TYR A C 1
ATOM 696 O O . TYR A 1 90 ? 5.679 -0.218 2.240 1.00 95.81 90 TYR A O 1
ATOM 704 N N . ALA A 1 91 ? 5.917 1.045 4.068 1.00 95.12 91 ALA A N 1
ATOM 705 C CA . ALA A 1 91 ? 6.942 0.196 4.655 1.00 95.12 91 ALA A CA 1
ATOM 706 C C . ALA A 1 91 ? 6.864 0.122 6.181 1.00 95.12 91 ALA A C 1
ATOM 708 O O . ALA A 1 91 ? 6.344 1.016 6.844 1.00 95.12 91 ALA A O 1
ATOM 709 N N . MET A 1 92 ? 7.414 -0.949 6.747 1.00 95.12 92 MET A N 1
ATOM 710 C CA . MET A 1 92 ? 7.675 -1.052 8.186 1.00 95.12 92 MET A CA 1
ATOM 711 C C . MET A 1 92 ? 8.805 -2.045 8.475 1.00 95.12 92 MET A C 1
ATOM 713 O O . MET A 1 92 ? 9.332 -2.698 7.571 1.00 95.12 92 MET A O 1
ATOM 717 N N . SER A 1 93 ? 9.178 -2.186 9.744 1.00 95.38 93 SER A N 1
ATOM 718 C CA 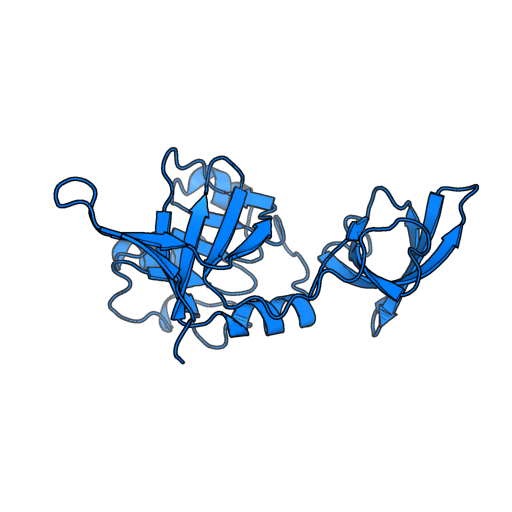. SER A 1 93 ? 10.109 -3.226 10.189 1.00 95.38 93 SER A CA 1
ATOM 719 C C . SER A 1 93 ? 9.477 -4.617 10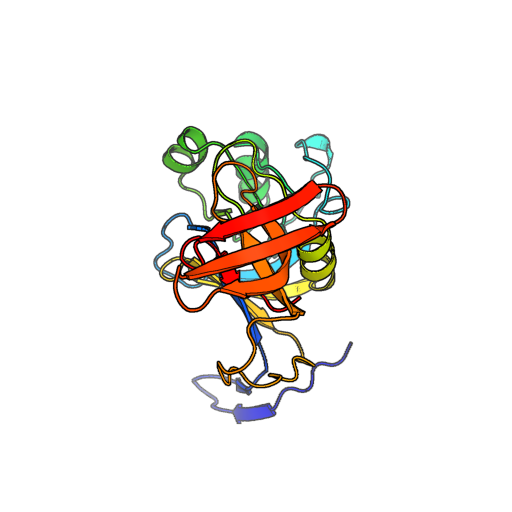.068 1.00 95.38 93 SER A C 1
ATOM 721 O O . SER A 1 93 ? 8.349 -4.835 10.506 1.00 95.38 93 SER A O 1
ATOM 723 N N . TYR A 1 94 ? 10.222 -5.580 9.514 1.00 94.31 94 TYR A N 1
ATOM 724 C CA . TYR A 1 94 ? 9.772 -6.974 9.426 1.00 94.31 94 TYR A CA 1
ATOM 725 C C . TYR A 1 94 ? 9.520 -7.584 10.808 1.00 94.31 94 TYR A C 1
ATOM 727 O O . TYR A 1 94 ? 8.511 -8.254 11.010 1.00 94.31 94 TYR A O 1
ATOM 735 N N . THR A 1 95 ? 10.414 -7.327 11.765 1.00 94.31 95 THR A N 1
ATOM 736 C CA . THR A 1 95 ? 10.274 -7.827 13.137 1.00 94.31 95 THR A CA 1
ATOM 737 C C . THR A 1 95 ? 9.004 -7.282 13.781 1.00 94.31 95 THR A C 1
ATOM 739 O O . THR A 1 95 ? 8.202 -8.058 14.287 1.00 94.31 95 THR A O 1
ATOM 742 N N . GLU A 1 96 ? 8.757 -5.973 13.660 1.00 93.69 96 GLU A N 1
ATOM 743 C CA . GLU A 1 96 ? 7.539 -5.353 14.201 1.00 93.69 96 GLU A CA 1
ATOM 744 C C . GLU A 1 96 ? 6.281 -5.926 13.540 1.00 93.69 96 GLU A C 1
ATOM 746 O O . GLU A 1 96 ? 5.328 -6.273 14.228 1.00 93.69 96 GLU A O 1
ATOM 751 N N . PHE A 1 97 ? 6.287 -6.096 12.215 1.00 94.31 97 PHE A N 1
ATOM 752 C CA . PHE A 1 97 ? 5.159 -6.675 11.483 1.00 94.31 97 PHE A CA 1
ATOM 753 C C . PHE A 1 97 ? 4.831 -8.104 11.935 1.00 94.31 97 PHE A C 1
ATOM 755 O O . PHE A 1 97 ? 3.667 -8.486 12.018 1.00 94.31 97 PHE A O 1
ATOM 762 N N . ARG A 1 98 ? 5.856 -8.909 12.229 1.00 91.69 98 ARG A N 1
ATOM 763 C CA . ARG A 1 98 ? 5.684 -10.292 12.693 1.00 91.69 98 ARG A CA 1
ATOM 764 C C . ARG A 1 98 ? 5.086 -10.377 14.094 1.00 91.69 98 ARG A C 1
ATOM 766 O O . ARG A 1 98 ? 4.436 -11.373 14.396 1.00 91.69 98 ARG A O 1
ATOM 773 N N . GLU A 1 99 ? 5.325 -9.372 14.925 1.00 91.12 99 GLU A N 1
ATOM 774 C CA . GLU A 1 99 ? 4.937 -9.361 16.338 1.00 91.12 99 GLU A CA 1
ATOM 775 C C . GLU A 1 99 ? 3.605 -8.650 16.587 1.00 91.12 99 GLU A C 1
ATOM 777 O O . GLU A 1 99 ? 2.899 -8.995 17.530 1.00 91.12 99 GLU A O 1
ATOM 782 N N . ILE A 1 100 ? 3.247 -7.672 15.750 1.00 90.19 100 ILE A N 1
ATOM 783 C CA . ILE A 1 100 ? 2.155 -6.736 16.034 1.00 90.19 100 ILE A CA 1
ATOM 784 C C . ILE A 1 100 ? 0.768 -7.384 16.087 1.00 90.19 100 ILE A C 1
ATOM 786 O O . ILE A 1 100 ? -0.079 -6.927 16.845 1.00 90.19 100 ILE A O 1
ATOM 790 N N . GLY A 1 101 ? 0.514 -8.431 15.295 1.00 89.38 101 GLY A N 1
ATOM 791 C CA . GLY A 1 101 ? -0.764 -9.158 15.305 1.00 89.38 101 GLY A CA 1
ATOM 792 C C . GLY A 1 101 ? -1.999 -8.331 14.911 1.00 89.38 101 GLY A C 1
ATOM 793 O O . GLY A 1 101 ? -3.119 -8.783 15.134 1.00 89.38 101 GLY A O 1
ATOM 794 N N . LEU A 1 102 ? -1.813 -7.137 14.340 1.00 92.94 102 LEU A N 1
ATOM 795 C CA . LEU A 1 102 ? -2.885 -6.216 13.953 1.00 92.94 102 LEU A CA 1
ATOM 796 C C . LEU A 1 102 ? -3.085 -6.184 12.424 1.00 92.94 102 LEU A C 1
ATOM 798 O O . LEU A 1 102 ? -2.098 -6.361 11.708 1.00 92.94 102 LEU A O 1
ATOM 802 N N . PRO A 1 103 ? -4.311 -5.900 11.924 1.00 95.12 103 PRO A N 1
ATOM 803 C CA . PRO A 1 103 ? -4.634 -5.800 10.493 1.00 95.12 103 PRO A CA 1
ATOM 804 C C . PRO A 1 103 ? -3.856 -4.729 9.707 1.00 95.12 103 PRO A C 1
ATOM 806 O O . PRO A 1 103 ? -4.307 -3.595 9.533 1.00 95.12 103 PRO A O 1
ATOM 809 N N . ILE A 1 104 ? -2.684 -5.081 9.188 1.00 95.88 104 ILE A N 1
ATOM 810 C CA . ILE A 1 104 ? -1.788 -4.168 8.474 1.00 95.88 104 ILE A CA 1
ATOM 811 C C . ILE A 1 104 ? -1.506 -4.689 7.073 1.00 95.88 104 ILE A C 1
ATOM 813 O O . ILE A 1 104 ? -1.196 -5.866 6.900 1.00 95.88 104 ILE A O 1
ATOM 817 N N . MET A 1 105 ? -1.543 -3.800 6.082 1.00 96.12 105 MET A N 1
ATOM 818 C CA . MET A 1 105 ? -1.054 -4.062 4.730 1.00 96.12 105 MET A CA 1
ATOM 819 C C . MET A 1 105 ? 0.119 -3.145 4.388 1.00 96.12 105 MET A C 1
ATOM 821 O O . MET A 1 105 ? 0.066 -1.926 4.573 1.00 96.12 105 MET A O 1
ATOM 825 N N . ILE A 1 106 ? 1.173 -3.757 3.858 1.00 95.94 106 ILE A N 1
ATOM 826 C CA . ILE A 1 106 ? 2.413 -3.113 3.439 1.00 95.94 106 ILE A CA 1
ATOM 827 C C . ILE A 1 106 ? 2.470 -3.133 1.912 1.00 95.94 106 ILE A C 1
ATOM 829 O O . ILE A 1 106 ? 2.455 -4.202 1.303 1.00 95.94 106 ILE A O 1
ATOM 833 N N . LEU A 1 107 ? 2.568 -1.958 1.290 1.00 94.62 107 LEU A N 1
ATOM 834 C CA . LEU A 1 107 ? 2.527 -1.819 -0.173 1.00 94.62 107 LEU A CA 1
ATOM 835 C C . LEU A 1 107 ? 3.912 -1.812 -0.836 1.00 94.62 107 LEU A C 1
ATOM 837 O O . LEU A 1 107 ? 4.056 -2.233 -1.977 1.00 94.62 107 LEU A O 1
ATOM 841 N N . GLY A 1 108 ? 4.935 -1.333 -0.133 1.00 90.19 108 GLY A N 1
ATOM 842 C CA . GLY A 1 108 ? 6.288 -1.142 -0.656 1.00 90.19 108 GLY A CA 1
ATOM 843 C C . GLY A 1 108 ? 7.282 -2.206 -0.206 1.00 90.19 108 GLY A C 1
ATOM 844 O O . GLY A 1 108 ? 8.108 -2.635 -1.002 1.00 90.19 108 GLY A O 1
ATOM 845 N N . GLY A 1 109 ? 7.210 -2.657 1.048 1.00 91.94 109 GLY A N 1
ATOM 846 C CA . GLY A 1 109 ? 8.035 -3.748 1.579 1.00 91.94 109 GLY A CA 1
ATOM 847 C C . GLY A 1 109 ? 8.592 -3.468 2.974 1.00 91.94 109 GLY A C 1
ATOM 848 O O . GLY A 1 109 ? 8.070 -2.638 3.713 1.00 91.94 109 GLY A O 1
ATOM 849 N N . PHE A 1 110 ? 9.658 -4.168 3.357 1.00 93.38 110 PHE A N 1
ATOM 850 C CA . PHE A 1 110 ? 10.229 -4.063 4.702 1.00 93.38 110 PHE A CA 1
ATOM 851 C C . PHE A 1 110 ? 11.487 -3.188 4.760 1.00 93.38 110 PHE A C 1
ATOM 853 O O . PHE A 1 110 ? 12.327 -3.223 3.862 1.00 93.38 110 PHE A O 1
ATOM 860 N N . GLY A 1 111 ? 11.648 -2.450 5.862 1.00 90.12 111 GLY A N 1
ATOM 861 C CA . GLY A 1 111 ? 12.797 -1.578 6.120 1.00 90.12 111 GLY A CA 1
ATOM 862 C C . GLY A 1 111 ? 12.700 -0.220 5.419 1.00 90.12 111 GLY A C 1
ATOM 863 O O . GLY A 1 111 ? 11.620 0.352 5.282 1.00 90.12 111 GLY A O 1
ATOM 864 N N . SER A 1 112 ? 13.842 0.319 4.992 1.00 84.94 112 SER A N 1
ATOM 865 C CA . SER A 1 112 ? 13.935 1.642 4.357 1.00 84.94 112 SER A CA 1
ATOM 866 C C . SER A 1 112 ? 13.635 1.574 2.857 1.00 84.94 112 SER A C 1
ATOM 868 O O . SER A 1 112 ? 14.533 1.712 2.026 1.00 84.94 112 SER A O 1
ATOM 870 N N . VAL A 1 113 ? 12.370 1.342 2.505 1.00 86.69 113 VAL A N 1
ATOM 871 C CA . VAL A 1 113 ? 11.926 1.261 1.105 1.00 86.69 113 VAL A CA 1
ATOM 872 C C . VAL A 1 113 ? 11.612 2.652 0.553 1.00 86.69 113 VAL A C 1
ATOM 874 O O . VAL A 1 113 ? 10.935 3.455 1.194 1.00 86.69 113 VAL A O 1
ATOM 877 N N . HIS A 1 114 ? 12.076 2.945 -0.664 1.00 85.06 114 HIS A N 1
ATOM 878 C CA . HIS A 1 114 ? 11.731 4.191 -1.343 1.00 85.06 114 HIS A CA 1
ATOM 879 C C . HIS A 1 114 ? 10.266 4.191 -1.796 1.00 85.06 114 HIS A C 1
ATOM 881 O O . HIS A 1 114 ? 9.882 3.371 -2.629 1.00 85.06 114 HIS A O 1
ATOM 887 N N . CYS A 1 115 ? 9.475 5.127 -1.268 1.00 87.00 115 CYS A N 1
ATOM 888 C CA . CYS A 1 115 ? 8.110 5.390 -1.722 1.00 87.00 115 CYS A CA 1
ATOM 889 C C . CYS A 1 115 ? 8.130 6.335 -2.925 1.00 87.00 115 CYS A C 1
ATOM 891 O O . CYS A 1 115 ? 8.500 7.505 -2.790 1.00 87.00 115 CYS A O 1
ATOM 893 N N . ASP A 1 116 ? 7.762 5.815 -4.097 1.00 87.38 116 ASP A N 1
ATOM 894 C CA . ASP A 1 116 ? 7.745 6.589 -5.334 1.00 87.38 116 ASP A CA 1
ATOM 895 C C . ASP A 1 116 ? 6.672 7.690 -5.300 1.00 87.38 116 ASP A C 1
ATOM 897 O O . ASP A 1 116 ? 5.517 7.467 -4.928 1.00 87.38 116 ASP A O 1
ATOM 901 N N . GLY A 1 117 ? 7.048 8.901 -5.716 1.00 86.81 117 GLY A N 1
ATOM 902 C CA . GLY A 1 117 ? 6.158 10.061 -5.669 1.00 86.81 117 GLY A CA 1
ATOM 903 C C . GLY A 1 117 ? 4.961 9.972 -6.621 1.00 86.81 117 GLY A C 1
ATOM 904 O O . GLY A 1 117 ? 3.914 10.552 -6.331 1.00 86.81 117 GLY A O 1
ATOM 905 N N . SER A 1 118 ? 5.085 9.253 -7.739 1.00 86.81 118 SER A N 1
ATOM 906 C CA . SER A 1 118 ? 3.997 9.065 -8.708 1.00 86.81 118 SER A CA 1
ATOM 907 C C . SER A 1 118 ? 2.947 8.114 -8.152 1.00 86.81 118 SER A C 1
ATOM 909 O O . SER A 1 118 ? 1.760 8.448 -8.160 1.00 86.81 118 SER A O 1
ATOM 911 N N . PHE A 1 119 ? 3.398 6.987 -7.590 1.00 89.31 119 PHE A N 1
ATOM 912 C CA . PHE A 1 119 ? 2.540 6.069 -6.840 1.00 89.31 119 PHE A CA 1
ATOM 913 C C . PHE A 1 119 ? 1.797 6.819 -5.738 1.00 89.31 119 PHE A C 1
ATOM 915 O O . PHE A 1 119 ? 0.569 6.795 -5.679 1.00 89.31 119 PHE A O 1
ATOM 922 N N . LEU A 1 120 ? 2.538 7.551 -4.909 1.00 90.69 120 LEU A N 1
ATOM 923 C CA . LEU A 1 120 ? 1.983 8.239 -3.757 1.00 90.69 120 LEU A CA 1
ATOM 924 C C . LEU A 1 120 ? 0.950 9.287 -4.176 1.00 90.69 120 LEU A C 1
ATOM 926 O O . LEU A 1 120 ? -0.168 9.289 -3.671 1.00 90.69 120 LEU A O 1
ATOM 930 N N . LYS A 1 121 ? 1.260 10.117 -5.177 1.00 91.31 121 LYS A N 1
ATOM 931 C CA . LYS A 1 121 ? 0.315 11.098 -5.728 1.00 91.31 121 LYS A CA 1
ATOM 932 C C . LYS A 1 121 ? -0.989 10.443 -6.193 1.00 91.31 121 LYS A C 1
ATOM 934 O O . LYS A 1 121 ? -2.063 10.983 -5.920 1.00 91.31 121 LYS A O 1
ATOM 939 N N . LYS A 1 122 ? -0.909 9.301 -6.884 1.00 89.00 122 LYS A N 1
ATOM 940 C CA . LYS A 1 122 ? -2.094 8.555 -7.320 1.00 89.00 122 LYS A CA 1
ATOM 941 C C . LYS A 1 122 ? -2.845 7.973 -6.127 1.00 89.00 122 LYS A C 1
ATOM 943 O O . LYS A 1 122 ? -4.050 8.185 -6.024 1.00 89.00 122 LYS A O 1
ATOM 948 N N . PHE A 1 123 ? -2.152 7.328 -5.194 1.00 92.69 123 PHE A N 1
ATOM 949 C CA . PHE A 1 123 ? -2.754 6.734 -4.003 1.00 92.69 123 PHE A CA 1
ATOM 950 C C . PHE A 1 123 ? -3.518 7.772 -3.170 1.00 92.69 123 PHE A C 1
ATOM 952 O O . PHE A 1 123 ? -4.672 7.561 -2.798 1.00 92.69 123 PHE A O 1
ATOM 959 N N . LEU A 1 124 ? -2.926 8.952 -2.955 1.00 93.31 124 LEU A N 1
ATOM 960 C CA . LEU A 1 124 ? -3.570 10.025 -2.200 1.00 93.31 124 LEU A CA 1
ATOM 961 C C . LEU A 1 124 ? -4.827 10.587 -2.884 1.00 93.31 124 LEU A C 1
ATOM 963 O O . LEU A 1 124 ? -5.699 11.136 -2.206 1.00 93.31 124 LEU A O 1
ATOM 967 N N . SER A 1 125 ? -4.965 10.431 -4.205 1.00 92.38 125 SER A N 1
ATOM 968 C CA . SER A 1 125 ? -6.179 10.836 -4.928 1.00 92.38 125 SER A CA 1
ATOM 969 C C . SER A 1 125 ? -7.413 10.010 -4.537 1.00 92.38 125 SER A C 1
ATOM 971 O O . SER A 1 125 ? -8.542 10.470 -4.714 1.00 92.38 125 SER A O 1
ATOM 973 N N . PHE A 1 126 ? -7.215 8.836 -3.927 1.00 92.50 126 PHE A N 1
ATOM 974 C CA . PHE A 1 126 ? -8.281 7.970 -3.424 1.00 92.50 126 PHE A CA 1
ATOM 975 C C . PHE A 1 126 ? -8.775 8.344 -2.019 1.00 92.50 126 PHE A C 1
ATOM 977 O O . PHE A 1 126 ? -9.532 7.592 -1.403 1.00 92.50 126 PHE A O 1
ATOM 984 N N . LYS A 1 127 ? -8.389 9.512 -1.490 1.00 92.88 127 LYS A N 1
ATOM 985 C CA . LYS A 1 127 ? -8.861 10.003 -0.189 1.00 92.88 127 LYS A CA 1
ATOM 986 C C . LYS A 1 127 ? -10.383 9.894 -0.057 1.00 92.88 127 LYS A C 1
ATOM 988 O O . LYS A 1 127 ? -11.124 10.367 -0.918 1.00 92.88 127 LYS A O 1
ATOM 993 N N . ASN A 1 128 ? -10.839 9.346 1.069 1.00 92.94 128 ASN A N 1
ATOM 994 C CA . ASN A 1 128 ? -12.247 9.150 1.419 1.00 92.94 128 ASN A CA 1
ATOM 995 C C . ASN A 1 128 ? -13.028 8.231 0.459 1.00 92.94 128 ASN A C 1
ATOM 997 O O . ASN A 1 128 ? -14.258 8.246 0.482 1.00 92.94 128 ASN A O 1
ATOM 1001 N N . LYS A 1 129 ? -12.353 7.451 -0.393 1.00 92.44 129 LYS A N 1
ATOM 1002 C CA . LYS A 1 129 ? -12.998 6.390 -1.174 1.00 92.44 129 LYS A CA 1
ATOM 1003 C C . LYS A 1 129 ? -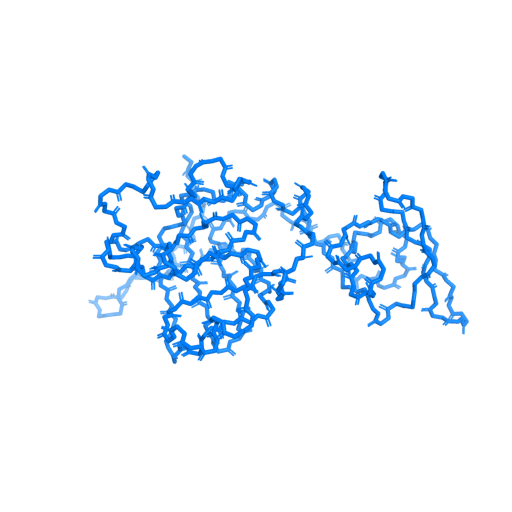13.278 5.179 -0.297 1.00 92.44 129 LYS A C 1
ATOM 1005 O O . LYS A 1 129 ? -12.554 4.927 0.662 1.00 92.44 129 LYS A O 1
ATOM 1010 N N . PHE A 1 130 ? -14.313 4.429 -0.653 1.00 92.81 130 PHE A N 1
ATOM 1011 C CA . PHE A 1 130 ? -14.568 3.137 -0.036 1.00 92.81 130 PHE A CA 1
ATOM 1012 C C . PHE A 1 130 ? -13.534 2.128 -0.534 1.00 92.81 130 PHE A C 1
ATOM 1014 O O . PHE A 1 130 ? -13.239 2.081 -1.733 1.00 92.81 130 PHE A O 1
ATOM 1021 N N . VAL A 1 131 ? -12.973 1.358 0.389 1.00 94.88 131 VAL A N 1
ATOM 1022 C CA . VAL A 1 131 ? -11.907 0.401 0.118 1.00 94.88 131 VAL A CA 1
ATOM 1023 C C . VAL A 1 131 ? -12.184 -0.936 0.787 1.00 94.88 131 VAL A C 1
ATOM 1025 O O . VAL A 1 131 ? -12.826 -1.007 1.838 1.00 94.88 131 VAL A O 1
ATOM 1028 N N . ILE A 1 132 ? -11.675 -1.987 0.155 1.00 94.75 132 ILE A N 1
ATOM 1029 C CA . ILE A 1 132 ? -11.747 -3.366 0.618 1.00 94.75 132 ILE A CA 1
ATOM 1030 C C . ILE A 1 132 ? -10.318 -3.890 0.678 1.00 94.75 132 ILE A C 1
ATOM 1032 O O . ILE A 1 132 ? -9.634 -3.938 -0.341 1.00 94.75 132 ILE A O 1
ATOM 1036 N N . MET A 1 133 ? -9.863 -4.262 1.866 1.00 95.19 133 MET A N 1
ATOM 1037 C CA . MET A 1 133 ? -8.583 -4.929 2.067 1.00 95.19 133 MET A CA 1
ATOM 1038 C C . MET A 1 133 ? -8.824 -6.438 2.143 1.00 95.19 133 MET A C 1
ATOM 1040 O O . MET A 1 133 ? -9.469 -6.916 3.077 1.00 95.19 133 MET A O 1
ATOM 1044 N N . ASN A 1 134 ? -8.288 -7.174 1.171 1.00 93.19 134 ASN A N 1
ATOM 1045 C CA . ASN A 1 134 ? -8.274 -8.631 1.151 1.00 93.19 134 ASN A CA 1
ATOM 1046 C C . ASN A 1 134 ? -6.921 -9.131 1.673 1.00 93.19 134 ASN A C 1
ATOM 1048 O O . ASN A 1 134 ? -5.903 -9.069 0.976 1.00 93.19 134 ASN A O 1
ATOM 1052 N N . GLY A 1 135 ? -6.920 -9.628 2.912 1.00 88.56 135 GLY A N 1
ATOM 1053 C CA . GLY A 1 135 ? -5.721 -10.132 3.580 1.00 88.56 135 GLY A CA 1
ATOM 1054 C C . GLY A 1 135 ? -5.181 -11.451 3.013 1.00 88.56 135 GLY A C 1
ATOM 1055 O O . GLY A 1 135 ? -3.992 -11.741 3.154 1.00 88.56 135 GLY A O 1
ATOM 1056 N N . ASN A 1 136 ? -6.032 -12.248 2.359 1.00 88.75 136 ASN A N 1
ATOM 1057 C CA . ASN A 1 136 ? -5.656 -13.546 1.795 1.00 88.75 136 ASN A CA 1
ATOM 1058 C C . ASN A 1 136 ? -4.902 -13.391 0.471 1.00 88.75 136 ASN A C 1
ATOM 1060 O O . ASN A 1 136 ? -3.937 -14.111 0.218 1.00 88.75 136 ASN A O 1
ATOM 1064 N N . GLU A 1 137 ? -5.323 -12.429 -0.348 1.00 90.00 137 GLU A N 1
ATOM 1065 C CA . GLU A 1 137 ? -4.716 -12.139 -1.654 1.00 90.00 137 GLU A CA 1
ATOM 1066 C C . GLU A 1 137 ? -3.645 -11.042 -1.574 1.00 90.00 137 GLU A C 1
ATOM 1068 O O . GLU A 1 137 ? -2.906 -10.832 -2.530 1.00 90.00 137 GLU A O 1
ATOM 1073 N N . ASN A 1 138 ? -3.510 -10.375 -0.421 1.00 92.25 138 ASN A N 1
ATOM 1074 C CA . ASN A 1 138 ? -2.709 -9.161 -0.241 1.00 92.25 138 ASN A CA 1
ATOM 1075 C C . ASN A 1 138 ? -3.119 -8.049 -1.220 1.00 92.25 138 ASN A C 1
ATOM 1077 O O . ASN A 1 138 ? -2.267 -7.361 -1.772 1.00 92.25 138 ASN A O 1
ATOM 1081 N N . GLN A 1 139 ? -4.421 -7.857 -1.429 1.00 93.19 139 GLN A N 1
ATOM 1082 C CA . GLN A 1 139 ? -4.945 -6.890 -2.395 1.00 93.19 139 GLN A CA 1
ATOM 1083 C C . GLN A 1 139 ? -5.809 -5.827 -1.728 1.00 93.19 139 GLN A C 1
ATOM 1085 O O . GLN A 1 139 ? -6.589 -6.103 -0.814 1.00 93.19 139 GLN A O 1
ATOM 1090 N N . LEU A 1 140 ? -5.680 -4.593 -2.208 1.00 94.44 140 LEU A N 1
ATOM 1091 C CA . LEU A 1 140 ? -6.536 -3.476 -1.837 1.00 94.44 140 LEU A CA 1
ATOM 1092 C C . LEU A 1 140 ? -7.390 -3.082 -3.040 1.00 94.44 140 LEU A C 1
ATOM 1094 O O . LEU A 1 140 ? -6.880 -2.575 -4.039 1.00 94.44 140 LEU A O 1
ATOM 1098 N N . PHE A 1 141 ? -8.700 -3.251 -2.915 1.00 92.94 141 PHE A N 1
ATOM 1099 C CA . PHE A 1 141 ? -9.666 -2.788 -3.901 1.00 92.94 141 PHE A CA 1
ATOM 1100 C C . PHE A 1 141 ? -10.191 -1.416 -3.501 1.00 92.94 141 PHE A C 1
ATOM 1102 O O . PHE A 1 141 ? -10.652 -1.210 -2.378 1.00 92.94 141 PHE A O 1
ATOM 1109 N N . ILE A 1 142 ? -10.146 -0.469 -4.428 1.00 92.31 142 ILE A N 1
ATOM 1110 C CA . ILE A 1 142 ? -10.596 0.903 -4.224 1.00 92.31 142 ILE A CA 1
ATOM 1111 C C . ILE A 1 142 ? -11.738 1.180 -5.185 1.00 92.31 142 ILE A C 1
ATOM 1113 O O . ILE A 1 142 ? -11.554 1.151 -6.402 1.00 92.31 142 ILE A O 1
ATOM 1117 N N . LEU A 1 143 ? -12.911 1.505 -4.645 1.00 89.25 143 LEU A N 1
ATOM 1118 C CA . LEU A 1 143 ? -14.064 1.858 -5.463 1.00 89.25 143 LEU A CA 1
ATOM 1119 C C . LEU A 1 143 ? -13.820 3.222 -6.110 1.00 89.25 143 LEU A C 1
ATOM 1121 O O . LEU A 1 143 ? -13.809 4.269 -5.450 1.00 89.25 143 LEU A O 1
ATOM 1125 N N . SER A 1 144 ? -13.637 3.219 -7.423 1.00 82.62 144 SER A N 1
ATOM 1126 C CA . SER A 1 144 ? -13.375 4.416 -8.208 1.00 82.62 144 SER A CA 1
ATOM 1127 C C . SER A 1 144 ? -13.900 4.219 -9.615 1.00 82.62 144 SER A C 1
ATOM 1129 O O . SER A 1 144 ? -13.670 3.171 -10.199 1.00 82.62 144 SER A O 1
ATOM 1131 N N . ASN A 1 145 ? -14.508 5.261 -10.189 1.00 69.56 145 ASN A N 1
ATOM 1132 C CA . ASN A 1 145 ? -14.735 5.304 -11.630 1.00 69.56 145 ASN A CA 1
ATOM 1133 C C . ASN A 1 145 ? -13.358 5.175 -12.294 1.00 69.56 145 ASN A C 1
ATOM 1135 O O . ASN A 1 145 ? -12.478 6.013 -12.053 1.00 69.56 145 ASN A O 1
ATOM 1139 N N . SER A 1 146 ? -13.131 4.101 -13.038 1.00 54.06 146 SER A N 1
ATOM 1140 C CA . SER A 1 146 ? -11.856 3.884 -13.702 1.00 54.06 146 SER A CA 1
ATOM 1141 C C . SER A 1 146 ? -11.895 4.554 -15.070 1.00 54.06 146 SER A C 1
ATOM 1143 O O . SER A 1 146 ? -12.438 4.005 -16.019 1.00 54.06 146 SER A O 1
ATOM 1145 N N . ASP A 1 147 ? -11.240 5.710 -15.205 1.00 53.41 147 ASP A N 1
ATOM 1146 C CA . ASP A 1 147 ? -10.837 6.240 -16.521 1.00 53.41 147 ASP A CA 1
ATOM 1147 C C . ASP A 1 147 ? -9.621 5.477 -17.094 1.00 53.41 147 ASP A C 1
ATOM 1149 O O . ASP A 1 147 ? -9.007 5.911 -18.075 1.00 53.41 147 ASP A O 1
ATOM 1153 N N . PHE A 1 148 ? -9.248 4.344 -16.478 1.00 52.75 148 PHE A N 1
ATOM 1154 C CA . PHE A 1 148 ? -8.209 3.444 -16.959 1.00 52.75 148 PHE A CA 1
ATOM 1155 C C . PHE A 1 148 ? -8.649 2.852 -18.297 1.00 52.75 148 PHE A C 1
ATOM 1157 O O . PHE A 1 148 ? -9.258 1.790 -18.396 1.00 52.75 148 PHE A O 1
ATOM 1164 N N . LYS A 1 149 ? -8.331 3.566 -19.376 1.00 48.22 149 LYS A N 1
ATOM 1165 C CA . LYS A 1 149 ? -8.298 2.975 -20.704 1.00 48.22 149 LYS A CA 1
ATOM 1166 C C . LYS A 1 149 ? -7.173 1.958 -20.665 1.00 48.22 149 LYS A C 1
ATOM 1168 O O . LYS A 1 149 ? -6.021 2.359 -20.799 1.00 48.22 149 LYS A O 1
ATOM 1173 N N . HIS A 1 150 ? -7.511 0.678 -20.509 1.00 45.84 150 HIS A N 1
ATOM 1174 C CA . HIS A 1 150 ? -6.609 -0.433 -20.790 1.00 45.84 150 HIS A CA 1
ATOM 1175 C C . HIS A 1 150 ? -6.089 -0.269 -22.223 1.00 45.84 150 HIS A C 1
ATOM 1177 O O . HIS A 1 150 ? -6.692 -0.737 -23.191 1.00 45.84 150 HIS A O 1
ATOM 1183 N N . ARG A 1 151 ? -4.993 0.475 -22.394 1.00 44.88 151 ARG A N 1
ATOM 1184 C CA . ARG A 1 151 ? -4.321 0.613 -23.680 1.00 44.88 151 ARG A CA 1
ATOM 1185 C C . ARG A 1 151 ? -3.529 -0.663 -23.875 1.00 44.88 151 ARG A C 1
ATOM 1187 O O . ARG A 1 151 ? -2.353 -0.707 -23.563 1.00 44.88 151 ARG A O 1
ATOM 1194 N N . GLY A 1 152 ? -4.243 -1.687 -24.336 1.00 44.28 152 GLY A N 1
ATOM 1195 C CA . GLY A 1 152 ? -3.723 -2.914 -24.919 1.00 44.28 152 GLY A CA 1
ATOM 1196 C C . GLY A 1 152 ? -2.516 -3.507 -24.203 1.00 44.28 152 GLY A C 1
ATOM 1197 O O . GLY A 1 152 ? -1.384 -3.211 -24.565 1.00 44.28 152 GLY A O 1
ATOM 1198 N N . TRP A 1 153 ? -2.753 -4.494 -23.340 1.00 44.47 153 TRP A N 1
ATOM 1199 C CA . TRP A 1 153 ? -1.754 -5.509 -22.975 1.00 44.47 153 TRP A CA 1
ATOM 1200 C C . TRP A 1 153 ? -1.377 -6.424 -24.161 1.00 44.47 153 TRP A C 1
ATOM 1202 O O . TRP A 1 153 ? -1.107 -7.611 -23.996 1.00 44.47 153 TRP A O 1
ATOM 1212 N N . PHE A 1 154 ? -1.365 -5.888 -25.383 1.00 46.88 154 PHE A N 1
ATOM 1213 C CA . PHE A 1 154 ? -0.780 -6.560 -26.527 1.00 46.88 154 PHE A CA 1
ATOM 1214 C C . PHE A 1 154 ? 0.723 -6.290 -26.504 1.00 46.88 154 PHE A C 1
ATOM 1216 O O . PHE A 1 154 ? 1.204 -5.190 -26.763 1.00 46.88 154 PHE A O 1
ATOM 1223 N N . VAL A 1 155 ? 1.429 -7.361 -26.155 1.00 50.06 155 VAL A N 1
ATOM 1224 C CA . VAL A 1 155 ? 2.850 -7.561 -25.830 1.00 50.06 155 VAL A CA 1
ATOM 1225 C C . VAL A 1 155 ? 3.834 -7.161 -26.952 1.00 50.06 155 VAL A C 1
ATOM 1227 O O . VAL A 1 155 ? 4.993 -7.556 -26.957 1.00 50.06 155 VAL A O 1
ATOM 1230 N N . SER A 1 156 ? 3.430 -6.365 -27.943 1.00 51.47 156 SER A N 1
ATOM 1231 C CA . SER A 1 156 ? 4.317 -6.019 -29.058 1.00 51.47 156 SER A CA 1
ATOM 1232 C C . SER A 1 156 ? 5.294 -4.878 -28.755 1.00 51.47 156 SER A C 1
ATOM 1234 O O . SER A 1 156 ? 6.322 -4.802 -29.428 1.00 51.47 156 SER A O 1
ATOM 1236 N N . GLN A 1 157 ? 5.012 -4.011 -27.772 1.00 61.12 157 GLN A N 1
ATOM 1237 C CA . GLN A 1 157 ? 5.849 -2.847 -27.446 1.00 61.12 157 GLN A CA 1
ATOM 1238 C C . GLN A 1 157 ? 5.915 -2.614 -25.929 1.00 61.12 157 GLN A C 1
ATOM 1240 O O . GLN A 1 157 ? 5.041 -1.980 -25.341 1.00 61.12 157 GLN A O 1
ATOM 1245 N N . TYR A 1 158 ? 6.967 -3.144 -25.299 1.00 73.19 158 TYR A N 1
ATOM 1246 C CA . TYR A 1 158 ? 7.314 -2.836 -23.906 1.00 73.19 158 TYR A CA 1
ATOM 1247 C C . TYR A 1 158 ? 7.787 -1.390 -23.730 1.00 73.19 158 TYR A C 1
ATOM 1249 O O . TYR A 1 158 ? 7.731 -0.854 -22.629 1.00 73.19 158 TYR A O 1
ATOM 1257 N N . GLU A 1 159 ? 8.233 -0.756 -24.813 1.00 82.25 159 GLU A N 1
ATOM 1258 C CA . GLU A 1 159 ? 8.670 0.636 -24.841 1.00 82.25 159 GLU A CA 1
ATOM 1259 C C . GLU A 1 159 ? 7.573 1.588 -24.357 1.00 82.25 159 GLU A C 1
ATOM 1261 O O . GLU A 1 159 ? 6.391 1.444 -24.673 1.00 82.25 159 GLU A O 1
ATOM 1266 N N . ASN A 1 160 ? 7.991 2.584 -23.579 1.00 83.50 160 ASN A N 1
ATOM 1267 C CA . ASN A 1 160 ? 7.169 3.615 -22.952 1.00 83.50 160 ASN A CA 1
ATOM 1268 C C . ASN A 1 160 ? 6.142 3.104 -21.919 1.00 83.50 160 ASN A C 1
ATOM 1270 O O . ASN A 1 160 ? 5.348 3.902 -21.413 1.00 83.50 160 ASN A O 1
ATOM 1274 N N . GLN A 1 161 ? 6.172 1.818 -21.558 1.00 86.62 161 GLN A N 1
ATOM 1275 C CA . GLN A 1 161 ? 5.389 1.293 -20.439 1.00 86.62 161 GLN A CA 1
ATOM 1276 C C . GLN A 1 161 ? 5.994 1.729 -19.099 1.00 86.62 161 GLN A C 1
ATOM 1278 O O . GLN A 1 161 ? 7.218 1.817 -18.953 1.00 86.62 161 GLN A O 1
ATOM 1283 N N . SER A 1 162 ? 5.128 1.996 -18.121 1.00 89.50 162 SER A N 1
ATOM 1284 C CA . SER A 1 162 ? 5.537 2.290 -16.746 1.00 89.50 162 SER A CA 1
ATOM 1285 C C . SER A 1 162 ? 5.794 0.989 -15.989 1.00 89.50 162 SER A C 1
ATOM 1287 O O . SER A 1 162 ? 4.992 0.056 -16.046 1.00 89.50 162 SER A O 1
ATOM 1289 N N . VAL A 1 163 ? 6.908 0.933 -15.264 1.00 89.69 163 VAL A N 1
ATOM 1290 C CA . VAL A 1 163 ? 7.332 -0.246 -14.500 1.00 89.69 163 VAL A CA 1
ATOM 1291 C C . VAL A 1 163 ? 7.817 0.150 -13.112 1.00 89.69 163 VAL A C 1
ATOM 1293 O O . VAL A 1 163 ? 8.402 1.221 -12.943 1.00 89.69 163 VAL A O 1
ATOM 1296 N N . ILE A 1 164 ? 7.620 -0.724 -12.126 1.00 89.56 164 ILE A N 1
ATOM 1297 C CA . ILE A 1 164 ? 8.244 -0.633 -10.803 1.00 89.56 164 ILE A CA 1
ATOM 1298 C C . ILE A 1 164 ? 9.365 -1.665 -10.682 1.00 89.56 164 ILE A C 1
ATOM 1300 O O . ILE A 1 164 ? 9.214 -2.824 -11.067 1.00 89.56 164 ILE A O 1
ATOM 1304 N N . SER A 1 165 ? 10.513 -1.239 -10.158 1.00 90.44 165 SER A N 1
ATOM 1305 C CA . SER A 1 165 ? 11.680 -2.109 -10.022 1.00 90.44 165 SER A CA 1
ATOM 1306 C C . SER A 1 165 ? 11.665 -2.925 -8.732 1.00 90.44 165 SER A C 1
ATOM 1308 O O . SER A 1 165 ? 11.456 -2.396 -7.638 1.00 90.44 165 SER A O 1
ATOM 1310 N N . ARG A 1 166 ? 11.985 -4.214 -8.862 1.00 89.12 166 ARG A N 1
ATOM 1311 C CA . ARG A 1 166 ? 12.307 -5.147 -7.771 1.00 89.12 166 ARG A CA 1
ATOM 1312 C C . ARG A 1 166 ? 13.808 -5.439 -7.672 1.00 89.12 166 ARG A C 1
ATOM 1314 O O . ARG A 1 166 ? 14.222 -6.258 -6.855 1.00 89.12 166 ARG A O 1
ATOM 1321 N N . SER A 1 167 ? 14.637 -4.766 -8.471 1.00 88.94 167 SER A N 1
ATOM 1322 C CA . SER A 1 167 ? 16.098 -4.879 -8.396 1.00 88.94 167 SER A CA 1
ATOM 1323 C C . SER A 1 167 ? 16.644 -4.188 -7.137 1.00 88.94 167 SER A C 1
ATOM 1325 O O . SER A 1 167 ? 16.196 -3.083 -6.833 1.00 88.94 167 SER A O 1
ATOM 1327 N N . PRO A 1 168 ? 17.645 -4.747 -6.426 1.00 85.12 168 PRO A N 1
ATOM 1328 C CA . PRO A 1 168 ? 18.165 -4.165 -5.184 1.00 85.12 168 PRO A CA 1
ATOM 1329 C C . PRO A 1 168 ? 18.611 -2.697 -5.277 1.00 85.12 168 PRO A C 1
ATOM 1331 O O . PRO A 1 168 ? 18.416 -1.937 -4.332 1.00 85.12 168 PRO A O 1
ATOM 1334 N N . SER A 1 169 ? 19.192 -2.272 -6.403 1.00 85.69 169 SER A N 1
ATOM 1335 C CA . SER A 1 169 ? 19.718 -0.908 -6.574 1.00 85.69 169 SER A CA 1
ATOM 1336 C C . SER A 1 169 ? 18.637 0.146 -6.837 1.00 85.69 169 SER A C 1
ATOM 1338 O O . SER A 1 169 ? 18.850 1.329 -6.572 1.00 85.69 169 SER A O 1
ATOM 1340 N N . THR A 1 170 ? 17.476 -0.265 -7.347 1.00 87.56 170 THR A N 1
ATOM 1341 C CA . THR A 1 170 ? 16.374 0.630 -7.736 1.00 87.56 170 THR A CA 1
ATOM 1342 C C . THR A 1 170 ? 15.037 0.210 -7.129 1.00 87.56 170 THR A C 1
ATOM 1344 O O . THR A 1 170 ? 13.992 0.675 -7.575 1.00 87.56 170 THR A O 1
ATOM 1347 N N . TYR A 1 171 ? 15.055 -0.623 -6.086 1.00 87.88 171 TYR A N 1
ATOM 1348 C CA . TYR A 1 171 ? 13.859 -1.232 -5.511 1.00 87.88 171 TYR A CA 1
ATOM 1349 C C . TYR A 1 171 ? 12.795 -0.185 -5.147 1.00 87.88 171 TYR A C 1
ATOM 1351 O O . TYR A 1 171 ? 13.089 0.821 -4.492 1.00 87.88 171 TYR A O 1
ATOM 1359 N N . GLY A 1 172 ? 11.563 -0.418 -5.601 1.00 83.38 172 GLY A N 1
ATOM 1360 C CA . GLY A 1 172 ? 10.413 0.462 -5.393 1.00 83.38 172 GLY A CA 1
ATOM 1361 C C . GLY A 1 172 ? 10.412 1.734 -6.248 1.00 83.38 172 GLY A C 1
ATOM 1362 O O . GLY A 1 172 ? 9.497 2.539 -6.123 1.00 83.38 172 GLY A O 1
ATOM 1363 N N . SER A 1 173 ? 11.415 1.942 -7.109 1.00 88.12 173 SER A N 1
ATOM 1364 C CA . SER A 1 173 ? 11.447 3.091 -8.024 1.00 88.12 173 SER A CA 1
ATOM 1365 C C . SER A 1 173 ? 10.576 2.806 -9.240 1.00 88.12 173 SER A C 1
ATOM 1367 O O . SER A 1 173 ? 10.660 1.714 -9.811 1.00 88.12 173 SER A O 1
ATOM 1369 N N . ILE A 1 174 ? 9.779 3.791 -9.651 1.00 91.06 174 ILE A N 1
ATOM 1370 C CA . ILE A 1 174 ? 8.973 3.712 -10.867 1.00 91.06 174 ILE A CA 1
ATOM 1371 C C . ILE A 1 174 ? 9.711 4.415 -12.002 1.00 91.06 174 ILE A C 1
ATOM 1373 O O . ILE A 1 174 ? 10.254 5.507 -11.832 1.00 91.06 174 ILE A O 1
ATOM 1377 N N . GLY A 1 175 ? 9.738 3.779 -13.166 1.00 91.25 175 GLY A N 1
ATOM 1378 C CA . GLY A 1 175 ? 10.381 4.307 -14.359 1.00 91.25 175 GLY A CA 1
ATOM 1379 C C . GLY A 1 175 ? 9.613 3.982 -15.630 1.00 91.25 175 GLY A C 1
ATOM 1380 O O . GLY A 1 175 ? 8.577 3.315 -15.602 1.00 91.25 175 GLY A O 1
ATOM 1381 N N . LYS A 1 176 ? 10.136 4.465 -16.754 1.00 92.56 176 LYS A N 1
ATOM 1382 C CA . LYS A 1 176 ? 9.631 4.153 -18.091 1.00 92.56 176 LYS A CA 1
ATOM 1383 C C . LYS A 1 176 ? 10.614 3.285 -18.846 1.00 92.56 176 LYS A C 1
ATOM 1385 O O . LYS A 1 176 ? 11.805 3.586 -18.880 1.00 92.56 176 LYS A O 1
ATOM 1390 N N . VAL A 1 177 ? 10.108 2.244 -19.492 1.00 91.19 177 VAL A N 1
ATOM 1391 C CA . VAL A 1 177 ? 10.903 1.442 -20.421 1.00 91.19 177 VAL A CA 1
ATOM 1392 C C . VAL A 1 177 ? 11.284 2.304 -21.623 1.00 91.19 177 VAL A C 1
ATOM 1394 O O . VAL A 1 177 ? 10.411 2.850 -22.294 1.00 91.19 177 VAL A O 1
ATOM 1397 N N . LEU A 1 178 ? 12.578 2.433 -21.892 1.00 91.44 178 LEU A N 1
ATOM 1398 C CA . LEU A 1 178 ? 13.100 3.098 -23.083 1.00 91.44 178 LEU A CA 1
ATOM 1399 C C . LEU A 1 178 ? 13.282 2.101 -24.224 1.00 91.44 178 LEU A C 1
ATOM 1401 O O . LEU A 1 178 ? 12.850 2.369 -25.337 1.00 91.44 178 LEU A O 1
ATOM 1405 N N . GLU A 1 179 ? 13.897 0.956 -23.925 1.00 90.31 179 GLU A N 1
ATOM 1406 C CA . GLU A 1 179 ? 14.278 -0.060 -24.908 1.00 90.31 179 GLU A CA 1
ATOM 1407 C C . GLU A 1 179 ? 14.153 -1.461 -24.296 1.00 90.31 179 GLU A C 1
ATOM 1409 O O . GLU A 1 179 ? 14.374 -1.642 -23.093 1.00 90.31 179 GLU A O 1
ATOM 1414 N N . TYR A 1 180 ? 13.824 -2.456 -25.123 1.00 88.81 180 TYR A N 1
ATOM 1415 C CA . TYR A 1 180 ? 13.782 -3.867 -24.736 1.00 88.81 180 TYR A CA 1
ATOM 1416 C C . TYR A 1 180 ? 14.630 -4.719 -25.678 1.00 88.81 180 TYR A C 1
ATOM 1418 O O . TYR A 1 180 ? 14.344 -4.815 -26.873 1.00 88.81 180 TYR A O 1
ATOM 1426 N N . ASP A 1 181 ? 15.633 -5.386 -25.115 1.00 86.69 181 ASP A N 1
ATOM 1427 C CA . ASP A 1 181 ? 16.425 -6.388 -25.812 1.00 86.69 181 ASP A CA 1
ATOM 1428 C C . ASP A 1 181 ? 15.751 -7.763 -25.681 1.00 86.69 181 ASP A C 1
ATOM 1430 O O . ASP A 1 181 ? 15.727 -8.384 -24.612 1.00 86.69 181 ASP A O 1
ATOM 1434 N N . ARG A 1 182 ? 15.193 -8.239 -26.801 1.00 81.75 182 ARG A N 1
ATOM 1435 C CA . ARG A 1 182 ? 14.485 -9.524 -26.888 1.00 81.75 182 ARG A CA 1
ATOM 1436 C C . ARG A 1 182 ? 15.408 -10.725 -26.714 1.00 81.75 182 ARG A C 1
ATOM 1438 O O . ARG A 1 182 ? 14.944 -11.756 -26.232 1.00 81.75 182 ARG A O 1
ATOM 1445 N N . ASP A 1 183 ? 16.678 -10.600 -27.086 1.00 85.69 183 ASP A N 1
ATOM 1446 C CA . ASP A 1 183 ? 17.614 -11.724 -27.090 1.00 85.69 183 ASP A CA 1
ATOM 1447 C C . ASP A 1 183 ? 18.142 -11.994 -25.680 1.00 85.69 183 ASP A C 1
ATOM 1449 O O . ASP A 1 183 ? 18.337 -13.145 -25.286 1.00 85.69 183 ASP A O 1
ATOM 1453 N N . THR A 1 184 ? 18.327 -10.936 -24.888 1.00 88.25 184 THR A N 1
ATOM 1454 C CA . THR A 1 184 ? 18.865 -11.038 -23.524 1.00 88.25 184 THR A CA 1
ATOM 1455 C C . THR A 1 184 ? 17.803 -10.914 -22.431 1.00 88.25 184 THR A C 1
ATOM 1457 O O . THR A 1 184 ? 18.088 -11.195 -21.268 1.00 88.25 184 THR A O 1
ATOM 1460 N N . SER A 1 185 ? 16.568 -10.535 -22.778 1.00 89.12 185 SER A N 1
ATOM 1461 C CA . SER A 1 185 ? 15.490 -10.221 -21.827 1.00 89.12 185 SER A CA 1
ATOM 1462 C C . SER A 1 185 ? 15.821 -9.080 -20.851 1.00 89.12 185 SER A C 1
ATOM 1464 O O . SER A 1 185 ? 15.245 -8.992 -19.761 1.00 89.12 185 SER A O 1
ATOM 1466 N N . PHE A 1 186 ? 16.726 -8.179 -21.240 1.00 91.31 186 PHE A N 1
ATOM 1467 C CA . PHE A 1 186 ? 17.020 -6.957 -20.497 1.00 91.31 186 PHE A CA 1
ATOM 1468 C C . PHE A 1 186 ? 16.260 -5.758 -21.060 1.00 91.31 186 PHE A C 1
ATOM 1470 O O . PHE A 1 186 ? 15.954 -5.663 -22.246 1.00 91.31 186 PHE A O 1
ATOM 1477 N N . VAL A 1 187 ? 15.959 -4.825 -20.167 1.00 93.12 187 VAL A N 1
ATOM 1478 C CA . VAL A 1 187 ? 15.181 -3.624 -20.433 1.00 93.12 187 VAL A CA 1
ATOM 1479 C C . VAL A 1 187 ? 15.979 -2.421 -19.947 1.00 93.12 187 VAL A C 1
ATOM 1481 O O . VAL A 1 187 ? 16.459 -2.414 -18.809 1.00 93.12 187 VAL A O 1
ATOM 1484 N N . LEU A 1 188 ? 16.121 -1.398 -20.786 1.00 93.50 188 LEU A N 1
ATOM 1485 C CA . LEU A 1 188 ? 16.646 -0.106 -20.359 1.00 93.50 188 LEU A CA 1
ATOM 1486 C C . LEU A 1 188 ? 15.491 0.716 -19.790 1.00 93.50 188 LEU A C 1
ATOM 1488 O O . LEU A 1 188 ? 14.531 1.010 -20.500 1.00 93.50 188 LEU A O 1
ATOM 1492 N N . VAL A 1 189 ? 15.576 1.089 -18.517 1.00 94.81 189 VAL A N 1
ATOM 1493 C CA . VAL A 1 189 ? 14.520 1.831 -17.817 1.00 94.81 189 VAL A CA 1
ATOM 1494 C C . VAL A 1 189 ? 15.046 3.188 -17.370 1.00 94.81 189 VAL A C 1
ATOM 1496 O O . VAL A 1 189 ? 16.117 3.268 -16.770 1.00 94.81 189 VAL A O 1
ATOM 1499 N N . ASP A 1 190 ? 14.282 4.246 -17.634 1.00 94.06 190 ASP A N 1
ATOM 1500 C CA . ASP A 1 190 ? 14.517 5.593 -17.117 1.00 94.06 190 ASP A CA 1
ATOM 1501 C C . ASP A 1 190 ? 13.731 5.825 -15.821 1.00 94.06 190 ASP A C 1
ATOM 1503 O O . ASP A 1 190 ? 12.499 5.876 -15.830 1.00 94.06 190 ASP A O 1
ATOM 1507 N N . PHE A 1 191 ? 14.447 5.994 -14.708 1.00 92.12 191 PHE A N 1
ATOM 1508 C CA . PHE A 1 191 ? 13.893 6.342 -13.394 1.00 92.12 191 PHE A CA 1
ATOM 1509 C C . PHE A 1 191 ? 13.947 7.859 -13.124 1.00 92.12 191 PHE A C 1
ATOM 1511 O O . PHE A 1 191 ? 13.938 8.313 -11.972 1.00 92.12 191 PHE A O 1
ATOM 1518 N N . GLY A 1 192 ? 14.070 8.676 -14.174 1.00 87.44 192 GLY A N 1
ATOM 1519 C CA . GLY A 1 192 ? 14.109 10.130 -14.109 1.00 87.44 192 GLY A CA 1
ATOM 1520 C C . GLY A 1 192 ? 15.322 10.627 -13.328 1.00 87.44 192 GLY A C 1
ATOM 1521 O O . GLY A 1 192 ? 16.465 10.501 -13.757 1.00 87.44 192 GLY A O 1
ATOM 1522 N N . LYS A 1 193 ? 15.097 11.192 -12.135 1.00 82.94 193 LYS A N 1
ATOM 1523 C CA . LYS A 1 193 ? 16.180 11.759 -11.306 1.00 82.94 193 LYS A CA 1
ATOM 1524 C C . LYS A 1 193 ? 17.213 10.726 -10.845 1.00 82.94 193 LYS A C 1
ATOM 1526 O O . LYS A 1 193 ? 18.322 11.115 -10.493 1.00 82.94 193 LYS A O 1
ATOM 1531 N N . ARG A 1 194 ? 16.854 9.438 -10.813 1.00 82.69 194 ARG A N 1
ATOM 1532 C CA . ARG A 1 194 ? 17.776 8.340 -10.472 1.00 82.69 194 ARG A CA 1
ATOM 1533 C C . ARG A 1 194 ? 18.603 7.856 -11.669 1.00 82.69 194 ARG A C 1
ATOM 1535 O O . ARG A 1 194 ? 19.486 7.026 -11.482 1.00 82.69 194 ARG A O 1
ATOM 1542 N N . GLY A 1 195 ? 18.355 8.404 -12.857 1.00 89.69 195 GLY A N 1
ATOM 1543 C CA . GLY A 1 195 ? 19.021 8.021 -14.093 1.00 89.69 195 GLY A CA 1
ATOM 1544 C C . GLY A 1 195 ? 18.440 6.755 -14.714 1.00 89.69 195 GLY A C 1
ATOM 1545 O O . GLY A 1 195 ? 17.370 6.274 -14.333 1.00 89.69 195 GLY A O 1
ATOM 1546 N N . THR A 1 196 ? 19.173 6.225 -15.686 1.00 93.69 196 THR A N 1
ATOM 1547 C CA . THR A 1 196 ? 18.800 5.028 -16.435 1.00 93.69 196 THR A CA 1
ATOM 1548 C C . THR A 1 196 ? 19.495 3.786 -15.885 1.00 93.69 196 THR A C 1
ATOM 1550 O O . THR A 1 196 ? 20.602 3.852 -15.346 1.00 93.69 196 THR A O 1
ATOM 1553 N N . SER A 1 197 ? 18.851 2.627 -16.010 1.00 93.75 197 SER A N 1
ATOM 1554 C CA . SER A 1 197 ? 19.434 1.351 -15.596 1.00 93.75 197 SER A CA 1
ATOM 1555 C C . SER A 1 197 ? 19.017 0.218 -16.525 1.00 93.75 197 SER A C 1
ATOM 1557 O O . SER A 1 197 ? 17.874 0.174 -16.977 1.00 93.75 197 SER A O 1
ATOM 1559 N N . LEU A 1 198 ? 19.950 -0.697 -16.795 1.00 93.56 198 LEU A N 1
ATOM 1560 C CA . LEU A 1 198 ? 19.697 -1.927 -17.541 1.00 93.56 198 LEU A CA 1
ATOM 1561 C C . LEU A 1 198 ? 19.289 -3.025 -16.551 1.00 93.56 198 LEU A C 1
ATOM 1563 O O . LEU A 1 198 ? 20.079 -3.403 -15.684 1.00 93.56 198 LEU A O 1
ATOM 1567 N N . ILE A 1 199 ? 18.052 -3.510 -16.647 1.00 93.88 199 ILE A N 1
ATOM 1568 C CA . ILE A 1 199 ? 17.449 -4.431 -15.674 1.00 93.88 199 ILE A CA 1
ATOM 1569 C C . ILE A 1 199 ? 16.814 -5.611 -16.410 1.00 93.88 199 ILE A C 1
ATOM 1571 O O . ILE A 1 199 ? 16.180 -5.438 -17.446 1.00 93.88 199 ILE A O 1
ATOM 1575 N N . HIS A 1 200 ? 16.976 -6.821 -15.87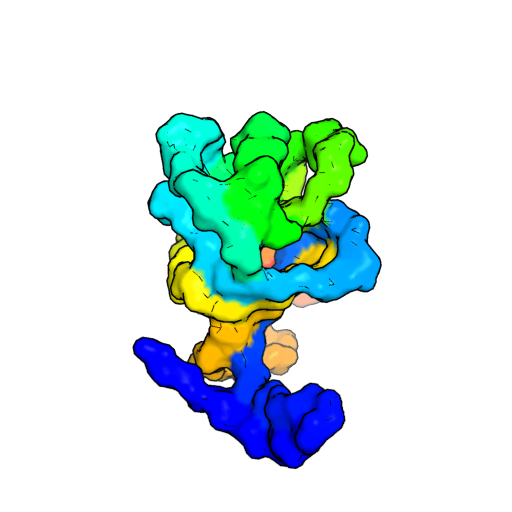7 1.00 92.56 200 HIS A N 1
ATOM 1576 C CA . HIS A 1 200 ? 16.299 -8.002 -16.411 1.00 92.56 200 HIS A CA 1
ATOM 1577 C C . HIS A 1 200 ? 14.776 -7.869 -16.238 1.00 92.56 200 HIS A C 1
ATOM 1579 O O . HIS A 1 200 ? 14.316 -7.542 -15.144 1.00 92.56 200 HIS A O 1
ATOM 1585 N N . ILE A 1 201 ? 13.985 -8.168 -17.274 1.00 89.69 201 ILE A N 1
ATOM 1586 C CA . ILE A 1 201 ? 12.527 -7.937 -17.279 1.00 89.69 201 ILE A CA 1
ATOM 1587 C C . ILE A 1 201 ? 11.793 -8.648 -16.133 1.00 89.69 201 ILE A C 1
ATOM 1589 O O . ILE A 1 201 ? 10.842 -8.109 -15.586 1.00 89.69 201 ILE A O 1
ATOM 1593 N N . GLY A 1 202 ? 12.279 -9.816 -15.701 1.00 88.75 202 GLY A N 1
ATOM 1594 C CA . GLY A 1 202 ? 11.721 -10.551 -14.555 1.00 88.75 202 GLY A CA 1
ATOM 1595 C C . GLY A 1 202 ? 11.897 -9.872 -13.187 1.00 88.75 202 GLY A C 1
ATOM 1596 O O . GLY A 1 202 ? 11.430 -10.404 -12.188 1.00 88.75 202 GLY A O 1
ATOM 1597 N N . LEU A 1 203 ? 12.593 -8.733 -13.119 1.00 90.88 203 LEU A N 1
ATOM 1598 C CA . LEU A 1 203 ? 12.719 -7.892 -11.922 1.00 90.88 203 LEU A CA 1
ATOM 1599 C C . LEU A 1 203 ? 11.885 -6.606 -12.028 1.00 90.88 203 LEU A C 1
ATOM 1601 O O . LEU A 1 203 ? 12.108 -5.671 -11.256 1.00 90.88 203 LEU A O 1
ATOM 1605 N N . LEU A 1 204 ? 10.975 -6.529 -12.998 1.00 89.94 204 LEU A N 1
ATOM 1606 C CA . LEU A 1 204 ? 10.104 -5.388 -13.240 1.00 89.94 204 LEU A CA 1
ATOM 1607 C C . LEU A 1 204 ? 8.648 -5.851 -13.215 1.00 89.94 204 LEU A C 1
ATOM 1609 O O . LEU A 1 204 ? 8.298 -6.813 -13.894 1.00 89.94 204 LEU A O 1
ATOM 1613 N N . ASP A 1 205 ? 7.802 -5.112 -12.503 1.00 87.00 205 ASP A N 1
ATOM 1614 C CA . ASP A 1 205 ? 6.351 -5.275 -12.595 1.00 87.00 205 ASP A CA 1
ATOM 1615 C C . ASP A 1 205 ? 5.771 -4.099 -13.389 1.00 87.00 205 ASP A C 1
ATOM 1617 O O . ASP A 1 205 ? 6.145 -2.943 -13.165 1.00 87.00 205 ASP A O 1
ATOM 1621 N N . PHE A 1 206 ? 4.863 -4.376 -14.324 1.00 84.50 206 PHE A N 1
ATOM 1622 C CA . PHE A 1 206 ? 4.166 -3.334 -15.081 1.00 84.50 206 PHE A CA 1
ATOM 1623 C C . PHE A 1 206 ? 3.107 -2.672 -14.208 1.00 84.50 206 PHE A C 1
ATOM 1625 O O . PHE A 1 206 ? 2.339 -3.354 -13.533 1.00 84.50 206 PHE A O 1
ATOM 1632 N N . VAL A 1 207 ? 3.057 -1.341 -14.237 1.00 82.38 207 VAL A N 1
ATOM 1633 C CA . VAL A 1 207 ? 2.145 -0.552 -13.401 1.00 82.38 207 VAL A CA 1
ATOM 1634 C C . VAL A 1 207 ? 1.358 0.445 -14.238 1.00 82.38 207 VAL A C 1
ATOM 1636 O O . VAL A 1 207 ? 1.880 1.025 -15.190 1.00 82.38 207 VAL A O 1
ATOM 1639 N N . ASP A 1 208 ? 0.109 0.677 -13.846 1.00 74.75 208 ASP A N 1
ATOM 1640 C CA . ASP A 1 208 ? -0.738 1.735 -14.396 1.00 74.75 208 ASP A CA 1
ATOM 1641 C C . ASP A 1 208 ? -0.950 2.806 -13.313 1.00 74.75 208 ASP A C 1
ATOM 1643 O O . ASP A 1 208 ? -1.326 2.488 -12.182 1.00 74.75 208 ASP A O 1
ATOM 1647 N N . LEU A 1 209 ? -0.634 4.067 -13.627 1.00 68.31 209 LEU A N 1
ATOM 1648 C CA . LEU A 1 209 ? -0.538 5.179 -12.663 1.00 68.31 209 LEU A CA 1
ATOM 1649 C C . LEU A 1 209 ? -1.514 6.302 -12.996 1.00 68.31 209 LEU A C 1
ATOM 1651 O O . LEU A 1 209 ? -1.509 6.806 -14.136 1.00 68.31 209 LEU A O 1
#

Foldseek 3Di:
DDFDWDFPDADPVVGTDIDFDKDKAAFPAKLADVDKQKAFEAEFDVQADQDDCVRDDQAQARYEYRRHAEDDLVNQVVNVVRHHRAYEHQEYAPVSRVPSSGTYTHRQYYDPGDAEPVVSVVVCVLHRFMWIQDNVRSMIITGDHDPPPPPDPPVPDQFQFWKAFQDPVRRRQIWTFHDADPVQQWTWTQSDVVGIDIGRVVRIDTDDD

Sequence (209 aa):
FYGIYTINGVDPIEGLLISTDVVCIDGVVSSKTEDNLFGNLKILGDGNTILTEKILEDDYRGKIVWVGPYLYNRVAIELFERGAVAVLTYAMSYTEFREIGLPIMILGGFGSVHCDGSFLKKFLSFKNKFVIMNGNENQLFILSNSDFKHRGWFVSQYENQSVISRSPSTYGSIGKVLEYDRDTSFVLVDFGKRGTSLIHIGLLDFVDL

Radius of gyration: 18.75 Å; chains: 1; bounding box: 55×29×49 Å

pLDDT: mean 85.42, std 13.1, range [34.5, 97.62]

Organism: NCBI:txid1619093